Protein AF-A0A4U6UIK8-F1 (afdb_monomer_lite)

Radius of gyration: 22.45 Å; chains: 1; bounding box: 51×46×83 Å

pLDDT: mean 71.52, std 23.84, range [26.7, 98.0]

Secondary structure (DSSP, 8-state):
---------SS-GGGG-SEEEEEPPP-------------------SB----TT-TT--EEEEES-TT--EE-TT-S-TT--EEEEE-SS-----EEE-TT-TT--EEEEEEE-TT--EEE-TT---SEEE-TTEE-TT--EEE-TT-TT--EEE----SS-----SEEE-----TTTGGGTTT-S------------------------S------TTTHHHHTTS--

Sequence (228 aa):
MSHLHSCSGVGSNSRKLLKLRVVGEPKDSDDNIGNSTGGHMHRQPSSFPDLSSWEILKTVILDGCCELEEIGYNTLAPSLESFSFTSNTATKIKSISFRGCVTLKSLLLKGLFDMLEELDMSGTSVKTLDLSEIQALHLRRLPLLGCEKLRAILWPEQKDELIMLEVLRIDHITHALWAREDSKQDATGESTSAESPSAAVHGNSQALTNIDSYRDPRLFRSLCKHRI

Organism: Setaria viridis (NCBI:txid4556)

InterPro domains:
  IPR032675 Leucine-rich repeat domain superfamily [G3DSA:3.80.10.10] (35-224)

Structure (mmCIF, N/CA/C/O backbone):
data_AF-A0A4U6UIK8-F1
#
_entry.id   AF-A0A4U6UIK8-F1
#
loop_
_atom_site.group_PDB
_atom_site.id
_atom_site.type_symbol
_atom_site.label_atom_id
_atom_site.label_alt_id
_atom_site.label_comp_id
_atom_site.label_asym_id
_atom_site.label_entity_id
_atom_site.label_seq_id
_atom_site.pdbx_PDB_ins_code
_atom_site.Cartn_x
_atom_site.Cartn_y
_atom_site.Cartn_z
_atom_site.occupancy
_atom_site.B_iso_or_equiv
_atom_site.auth_seq_id
_atom_site.auth_comp_id
_atom_site.auth_asym_id
_atom_site.auth_atom_id
_atom_site.pdbx_PDB_model_num
ATOM 1 N N . MET A 1 1 ? -12.618 12.495 -20.823 1.00 30.20 1 MET A N 1
ATOM 2 C CA . MET A 1 1 ? -12.678 13.786 -20.098 1.00 30.20 1 MET A CA 1
ATOM 3 C C . MET A 1 1 ? -12.923 13.546 -18.611 1.00 30.20 1 MET A C 1
ATOM 5 O O . MET A 1 1 ? -14.035 13.704 -18.123 1.00 30.20 1 MET A O 1
ATOM 9 N N . SER A 1 2 ? -11.880 13.163 -17.882 1.00 28.56 2 SER A N 1
ATOM 10 C CA . SER A 1 2 ? -11.823 13.305 -16.424 1.00 28.56 2 SER A CA 1
ATOM 11 C C . SER A 1 2 ? -10.657 14.235 -16.137 1.00 28.56 2 SER A C 1
ATOM 13 O O . SER A 1 2 ? -9.513 13.810 -16.014 1.00 28.56 2 SER A O 1
ATOM 15 N N . HIS A 1 3 ? -10.954 15.532 -16.154 1.00 29.23 3 HIS A N 1
ATOM 16 C CA . HIS A 1 3 ? -9.983 16.564 -15.843 1.00 29.23 3 HIS A CA 1
ATOM 17 C C . HIS A 1 3 ? -9.577 16.429 -14.376 1.00 29.23 3 HIS A C 1
ATOM 19 O O . HIS A 1 3 ? -10.414 16.549 -13.481 1.00 29.23 3 HIS A O 1
ATOM 25 N N . LEU A 1 4 ? -8.282 16.229 -14.136 1.00 39.56 4 LEU A N 1
ATOM 26 C CA . LEU A 1 4 ? -7.650 16.494 -12.849 1.00 39.56 4 LEU A CA 1
ATOM 27 C C . LEU A 1 4 ? -7.561 18.013 -12.682 1.00 39.56 4 LEU A C 1
ATOM 29 O O . LEU A 1 4 ? -6.502 18.620 -12.792 1.00 39.56 4 LEU A O 1
ATOM 33 N N . HIS A 1 5 ? -8.718 18.640 -12.472 1.00 33.75 5 HIS A N 1
ATOM 34 C CA . HIS A 1 5 ? -8.739 19.958 -11.871 1.00 33.75 5 HIS A CA 1
ATOM 35 C C . HIS A 1 5 ? -8.405 19.782 -10.396 1.00 33.75 5 HIS A C 1
ATOM 37 O O . HIS A 1 5 ? -9.070 19.039 -9.669 1.00 33.75 5 HIS A O 1
ATOM 43 N N . SER A 1 6 ? -7.349 20.478 -9.988 1.00 36.84 6 SER A N 1
ATOM 44 C CA . SER A 1 6 ? -7.076 20.890 -8.621 1.00 36.84 6 SER A CA 1
ATOM 45 C C . SER A 1 6 ? -8.401 21.094 -7.894 1.00 36.84 6 SER A C 1
ATOM 47 O O . SER A 1 6 ? -9.176 21.992 -8.228 1.00 36.84 6 SER A O 1
ATOM 49 N N . CYS A 1 7 ? -8.694 20.229 -6.925 1.00 36.72 7 CYS A N 1
ATOM 50 C CA . CYS A 1 7 ? -9.888 20.334 -6.096 1.00 36.72 7 CYS A CA 1
ATOM 51 C C . CYS A 1 7 ? -9.710 21.466 -5.070 1.00 36.72 7 CYS A C 1
ATOM 53 O O . CYS A 1 7 ? -9.882 21.268 -3.875 1.00 36.72 7 CYS A O 1
ATOM 55 N N . SER A 1 8 ? -9.393 22.670 -5.543 1.00 36.56 8 SER A N 1
ATOM 56 C CA . SER A 1 8 ? -9.476 23.916 -4.784 1.00 36.56 8 SER A CA 1
ATOM 57 C C . SER A 1 8 ? -10.861 24.515 -5.019 1.00 36.56 8 SER A C 1
ATOM 59 O O . SER A 1 8 ? -11.018 25.584 -5.598 1.00 36.56 8 SER A O 1
ATOM 61 N N . GLY A 1 9 ? -11.888 23.760 -4.635 1.00 30.62 9 GLY A N 1
ATOM 62 C CA . GLY A 1 9 ? -13.280 24.188 -4.666 1.00 30.62 9 GLY A CA 1
ATOM 63 C C . GLY A 1 9 ? -13.777 24.386 -3.245 1.00 30.62 9 GLY A C 1
ATOM 64 O O . GLY A 1 9 ? -14.273 23.444 -2.627 1.00 30.62 9 GLY A O 1
ATOM 65 N N . VAL A 1 10 ? -13.651 25.612 -2.734 1.00 39.97 10 VAL A N 1
ATOM 66 C CA . VAL A 1 10 ? -14.454 26.100 -1.606 1.00 39.97 10 VAL A CA 1
ATOM 67 C C . VAL A 1 10 ? -15.922 25.868 -1.978 1.00 39.97 10 VAL A C 1
ATOM 69 O O . VAL A 1 10 ? -16.457 26.525 -2.863 1.00 39.97 10 VAL A O 1
ATOM 72 N N . GLY A 1 11 ? -16.540 24.864 -1.352 1.00 42.16 11 GLY A N 1
ATOM 73 C CA . GLY A 1 11 ? -17.926 24.463 -1.596 1.00 42.16 11 GLY A CA 1
ATOM 74 C C . GLY A 1 11 ? -18.097 23.427 -2.710 1.00 42.16 11 GLY A C 1
ATOM 75 O O . GLY A 1 11 ? -18.724 23.710 -3.723 1.00 42.16 11 GLY A O 1
ATOM 76 N N . SER A 1 12 ? -17.588 22.205 -2.536 1.00 41.38 12 SER A N 1
ATOM 77 C CA . SER A 1 12 ? -17.881 21.111 -3.468 1.00 41.38 12 SER A CA 1
ATOM 78 C C . SER A 1 12 ? -18.245 19.838 -2.712 1.00 41.38 12 SER A C 1
ATOM 80 O O . SER A 1 12 ? -17.724 19.570 -1.633 1.00 41.38 12 SER A O 1
ATOM 82 N N . ASN A 1 13 ? -19.172 19.055 -3.260 1.00 46.03 13 ASN A N 1
ATOM 83 C CA . ASN A 1 13 ? -19.788 17.856 -2.672 1.00 46.03 13 ASN A CA 1
ATOM 84 C C . ASN A 1 13 ? -18.806 16.691 -2.368 1.00 46.03 13 ASN A C 1
ATOM 86 O O . ASN A 1 13 ? -19.239 15.562 -2.133 1.00 46.03 13 ASN A O 1
ATOM 90 N N . SER A 1 14 ? -17.494 16.946 -2.340 1.00 53.81 14 SER A N 1
ATOM 91 C CA . SER A 1 14 ? -16.425 15.981 -2.064 1.00 53.81 14 SER A CA 1
ATOM 92 C C . SER A 1 14 ? -16.502 15.370 -0.663 1.00 53.81 14 SER A C 1
ATOM 94 O O . SER A 1 14 ? -16.094 14.229 -0.475 1.00 53.81 14 SER A O 1
ATOM 96 N N . ARG A 1 15 ? -17.136 16.052 0.304 1.00 59.31 15 ARG A N 1
ATOM 97 C CA . ARG A 1 15 ? -17.331 15.551 1.682 1.00 59.31 15 ARG A CA 1
ATOM 98 C C . ARG A 1 15 ? -18.306 14.372 1.809 1.00 59.31 15 ARG A C 1
ATOM 100 O O . ARG A 1 15 ? -18.528 13.903 2.918 1.00 59.31 15 ARG A O 1
ATOM 107 N N . LYS A 1 16 ? -18.921 13.911 0.712 1.00 77.12 16 LYS A N 1
ATOM 108 C CA . LYS A 1 16 ? -19.792 12.718 0.682 1.00 77.12 16 LYS A CA 1
ATOM 109 C C . LYS A 1 16 ? -19.206 11.546 -0.118 1.00 77.12 16 LYS A C 1
ATOM 111 O O . LYS A 1 16 ? -19.844 10.498 -0.217 1.00 77.12 16 LYS A O 1
ATOM 116 N N . LEU A 1 17 ? -18.013 11.700 -0.692 1.00 84.31 17 LEU A N 1
ATOM 117 C CA . LEU A 1 17 ? -17.410 10.666 -1.526 1.00 84.31 17 LEU A CA 1
ATOM 118 C C . LEU A 1 17 ? -16.749 9.589 -0.662 1.00 84.31 17 LEU A C 1
ATOM 120 O O . LEU A 1 17 ? -15.729 9.818 -0.028 1.00 84.31 17 LEU A O 1
ATOM 124 N N . LEU A 1 18 ? -17.333 8.391 -0.678 1.00 93.00 18 LEU A N 1
ATOM 125 C CA . LEU A 1 18 ? -16.792 7.206 -0.002 1.00 93.00 18 LEU A CA 1
ATOM 126 C C . LEU A 1 18 ? -15.729 6.485 -0.844 1.00 93.00 18 LEU A C 1
ATOM 128 O O . LEU A 1 18 ? -14.898 5.761 -0.295 1.00 93.00 18 LEU A O 1
ATOM 132 N N . LYS A 1 19 ? -15.757 6.670 -2.170 1.00 95.19 19 LYS A N 1
ATOM 133 C CA . LYS A 1 19 ? -14.883 5.991 -3.129 1.00 95.19 19 LYS A CA 1
ATOM 134 C C . LYS A 1 19 ? -14.432 6.943 -4.234 1.00 95.19 19 LYS A C 1
ATOM 136 O O . LYS A 1 19 ? -15.267 7.558 -4.893 1.00 95.19 19 LYS A O 1
ATOM 141 N N . LEU A 1 20 ? -13.125 6.986 -4.467 1.00 94.00 20 LEU A N 1
ATOM 142 C CA . LEU A 1 20 ? -12.476 7.689 -5.566 1.00 94.00 20 LEU A CA 1
ATOM 143 C C . LEU A 1 20 ? -11.868 6.653 -6.516 1.00 94.00 20 LEU A C 1
ATOM 145 O O . LEU A 1 20 ? -11.152 5.752 -6.081 1.00 94.00 20 LEU A O 1
ATOM 149 N N . ARG A 1 21 ? -12.154 6.774 -7.814 1.00 93.56 21 ARG A N 1
ATOM 150 C CA . ARG A 1 21 ? -11.487 5.999 -8.865 1.00 93.56 21 ARG A CA 1
ATOM 151 C C . ARG A 1 21 ? -10.883 6.962 -9.876 1.00 93.56 21 ARG A C 1
ATOM 153 O O . ARG A 1 21 ? -11.600 7.814 -10.393 1.00 93.56 21 ARG A O 1
ATOM 160 N N . VAL A 1 22 ? -9.599 6.790 -10.159 1.00 91.06 22 VAL A N 1
ATOM 161 C CA . VAL A 1 22 ? -8.858 7.512 -11.194 1.00 91.06 22 VAL A CA 1
ATOM 162 C C . VAL A 1 22 ? -8.375 6.484 -12.208 1.00 91.06 22 VAL A C 1
ATOM 164 O O . VAL A 1 22 ? -7.829 5.451 -11.826 1.00 91.06 22 VAL A O 1
ATOM 167 N N . VAL A 1 23 ? -8.625 6.755 -13.485 1.00 90.19 23 VAL A N 1
ATOM 168 C CA . VAL A 1 23 ? -8.177 5.919 -14.599 1.00 90.19 23 VAL A CA 1
ATOM 169 C C . VAL A 1 23 ? -7.211 6.759 -15.425 1.00 90.19 23 VAL A C 1
ATOM 171 O O . VAL A 1 23 ? -7.585 7.842 -15.874 1.00 90.19 23 VAL A O 1
ATOM 174 N N . GLY A 1 24 ? -5.972 6.301 -15.559 1.00 82.94 24 GLY A N 1
ATOM 175 C CA . GLY A 1 24 ? -4.977 6.897 -16.434 1.00 82.94 24 GLY A CA 1
ATOM 176 C C . GLY A 1 24 ? -5.296 6.600 -17.893 1.00 82.94 24 GLY A C 1
ATOM 177 O O . GLY A 1 24 ? -5.906 5.584 -18.227 1.00 82.94 24 GLY A O 1
ATOM 178 N N . GLU A 1 25 ? -4.916 7.524 -18.766 1.00 74.50 25 GLU A N 1
ATOM 179 C CA . GLU A 1 25 ? -5.135 7.355 -20.196 1.00 74.50 25 GLU A CA 1
ATOM 180 C C . GLU A 1 25 ? -4.100 6.377 -20.775 1.00 74.50 25 GLU A C 1
ATOM 182 O O . GLU A 1 25 ? -2.925 6.430 -20.389 1.00 74.50 25 GLU A O 1
ATOM 187 N N . PRO A 1 26 ? -4.512 5.468 -21.677 1.00 63.62 26 PRO A N 1
ATOM 188 C CA . PRO A 1 26 ? -3.572 4.610 -22.377 1.00 63.62 26 PRO A CA 1
ATOM 189 C C . PRO A 1 26 ? -2.595 5.481 -23.170 1.00 63.62 26 PRO A C 1
ATOM 191 O O . PRO A 1 26 ? -2.990 6.438 -23.832 1.00 63.62 26 PRO A O 1
ATOM 194 N N . LYS A 1 27 ? -1.304 5.153 -23.101 1.00 62.09 27 LYS A N 1
ATOM 195 C CA . LYS A 1 27 ? -0.341 5.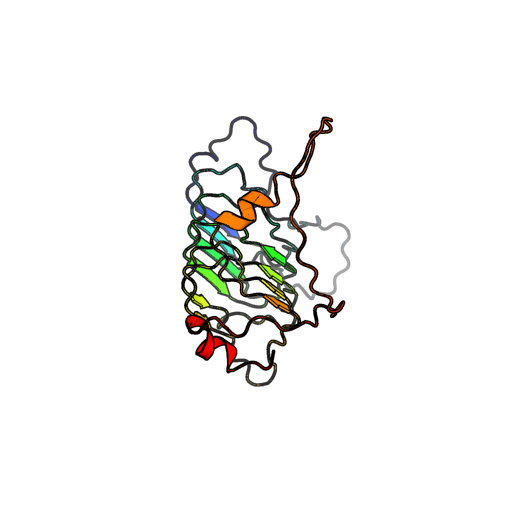696 -24.055 1.00 62.09 27 LYS A CA 1
ATOM 196 C C . LYS A 1 27 ? -0.614 5.014 -25.387 1.00 62.09 27 LYS A C 1
ATOM 198 O O . LYS A 1 27 ? -0.286 3.839 -25.533 1.00 62.09 27 LYS A O 1
ATOM 203 N N . ASP A 1 28 ? -1.236 5.725 -26.319 1.00 54.28 28 ASP A N 1
ATOM 204 C CA . ASP A 1 28 ? -1.325 5.265 -27.700 1.00 54.28 28 ASP A CA 1
ATOM 205 C C . ASP A 1 28 ? 0.104 5.094 -28.227 1.00 54.28 28 ASP A C 1
ATOM 207 O O . ASP A 1 28 ? 0.882 6.046 -28.322 1.00 54.28 28 ASP A O 1
ATOM 211 N N . SER A 1 29 ? 0.485 3.848 -28.489 1.00 52.66 29 SER A N 1
ATOM 212 C CA . SER A 1 29 ? 1.731 3.506 -29.157 1.00 52.66 29 SER A CA 1
ATOM 213 C C . SER A 1 29 ? 1.581 3.798 -30.649 1.00 52.66 29 SER A C 1
ATOM 215 O O . SER A 1 29 ? 1.376 2.876 -31.434 1.00 52.66 29 SER A O 1
ATOM 217 N N . ASP A 1 30 ? 1.657 5.069 -31.037 1.00 46.00 30 ASP A N 1
ATOM 218 C CA . ASP A 1 30 ? 1.895 5.446 -32.431 1.00 46.00 30 ASP A CA 1
ATOM 219 C C . ASP A 1 30 ? 3.398 5.662 -32.636 1.00 46.00 30 ASP A C 1
ATOM 221 O O . ASP A 1 30 ? 3.916 6.779 -32.655 1.00 46.00 30 ASP A O 1
ATOM 225 N N . ASP A 1 31 ? 4.108 4.550 -32.829 1.00 51.09 31 ASP A N 1
ATOM 226 C CA . ASP A 1 31 ? 5.333 4.559 -33.621 1.00 51.09 31 ASP A CA 1
ATOM 227 C C . ASP A 1 31 ? 4.927 4.746 -35.088 1.00 51.09 31 ASP A C 1
ATOM 229 O O . ASP A 1 31 ? 4.818 3.787 -35.854 1.00 51.09 31 ASP A O 1
ATOM 233 N N . ASN A 1 32 ? 4.670 5.988 -35.503 1.00 43.62 32 ASN A N 1
ATOM 234 C CA . ASN A 1 32 ? 4.624 6.303 -36.923 1.00 43.62 32 ASN A CA 1
ATOM 235 C C . ASN A 1 32 ? 5.315 7.633 -37.222 1.00 43.62 32 ASN A C 1
ATOM 237 O O . ASN A 1 32 ? 4.926 8.711 -36.779 1.00 43.62 32 ASN A O 1
ATOM 241 N N . ILE A 1 33 ? 6.388 7.513 -37.998 1.00 56.12 33 ILE A N 1
ATOM 242 C CA . ILE A 1 33 ? 7.174 8.596 -38.579 1.00 56.12 33 ILE A CA 1
ATOM 243 C C . ILE A 1 33 ? 6.231 9.525 -39.352 1.00 56.12 33 ILE A C 1
ATOM 245 O O . ILE A 1 33 ? 5.677 9.149 -40.382 1.00 56.12 33 ILE A O 1
ATOM 249 N N . GLY A 1 34 ? 6.066 10.757 -38.873 1.00 42.28 34 GLY A N 1
ATOM 250 C CA . GLY A 1 34 ? 5.210 11.736 -39.532 1.00 42.28 34 GLY A CA 1
ATOM 251 C C . GLY A 1 34 ? 5.324 13.114 -38.902 1.00 42.28 34 GLY A C 1
ATOM 252 O O . GLY A 1 34 ? 4.672 13.422 -37.916 1.00 42.28 34 GLY A O 1
ATOM 253 N N . ASN A 1 35 ? 6.172 13.945 -39.495 1.00 49.50 35 ASN A N 1
ATOM 254 C CA . ASN A 1 35 ? 6.331 15.365 -39.212 1.00 49.50 35 ASN A CA 1
ATOM 255 C C . ASN A 1 35 ? 4.962 16.071 -39.066 1.00 49.50 35 ASN A C 1
ATOM 257 O O . ASN A 1 35 ? 4.241 16.208 -40.053 1.00 49.50 35 ASN A O 1
ATOM 261 N N . SER A 1 36 ? 4.591 16.520 -37.863 1.00 38.47 36 SER A N 1
ATOM 262 C CA . SER A 1 36 ? 3.491 17.473 -37.663 1.00 38.47 36 SER A CA 1
ATOM 263 C C . SER A 1 36 ? 3.638 18.231 -36.345 1.00 38.47 36 SER A C 1
ATOM 265 O O . SER A 1 36 ? 3.553 17.698 -35.243 1.00 38.47 36 SER A O 1
ATOM 267 N N . THR A 1 37 ? 3.883 19.522 -36.511 1.00 49.78 37 THR A N 1
ATOM 268 C CA . THR A 1 37 ? 3.823 20.601 -35.533 1.00 49.78 37 THR A CA 1
ATOM 269 C C . THR A 1 37 ? 2.436 20.675 -34.885 1.00 49.78 37 THR A C 1
ATOM 271 O O . THR A 1 37 ? 1.440 20.832 -35.582 1.00 49.78 37 THR A O 1
ATOM 274 N N . GLY A 1 38 ? 2.387 20.662 -33.549 1.00 48.34 38 GLY A N 1
ATOM 275 C CA . GLY A 1 38 ? 1.210 21.071 -32.773 1.00 48.34 38 GLY A CA 1
ATOM 276 C C . GLY A 1 38 ? 0.306 19.932 -32.299 1.00 48.34 38 GLY A C 1
ATOM 277 O O . GLY A 1 38 ? -0.800 19.768 -32.796 1.00 48.34 38 GLY A O 1
ATOM 278 N N . GLY A 1 39 ? 0.743 19.196 -31.276 1.00 34.88 39 GLY A N 1
ATOM 279 C CA . GLY A 1 39 ? -0.095 18.264 -30.521 1.00 34.88 39 GLY A CA 1
ATOM 280 C C . GLY A 1 39 ? -0.080 18.642 -29.046 1.00 34.88 39 GLY A C 1
ATOM 281 O O . GLY A 1 39 ? 0.969 18.645 -28.410 1.00 34.88 39 GLY A O 1
ATOM 282 N N . HIS A 1 40 ? -1.238 19.030 -28.529 1.00 42.16 40 HIS A N 1
ATOM 283 C CA . HIS A 1 40 ? -1.499 19.406 -27.146 1.00 42.16 40 HIS A CA 1
ATOM 284 C C . HIS A 1 40 ? -0.874 18.394 -26.169 1.00 42.16 40 HIS A C 1
ATOM 286 O O . HIS A 1 40 ? -1.333 17.259 -26.073 1.00 42.16 40 HIS A O 1
ATOM 292 N N . MET A 1 41 ? 0.172 18.805 -25.443 1.00 43.59 41 MET A N 1
ATOM 293 C CA . MET A 1 41 ? 0.780 18.029 -24.361 1.00 43.59 41 MET A CA 1
ATOM 294 C C . MET A 1 41 ? -0.284 17.792 -23.284 1.00 43.59 41 MET A C 1
ATOM 296 O O . MET A 1 41 ? -0.457 18.610 -22.380 1.00 43.59 41 MET A O 1
ATOM 300 N N . HIS A 1 42 ? -1.026 16.688 -23.382 1.00 46.25 42 HIS A N 1
ATOM 301 C CA . HIS A 1 42 ? -1.856 16.184 -22.294 1.00 46.25 42 HIS A CA 1
ATOM 302 C C . HIS A 1 42 ? -0.907 15.642 -21.218 1.00 46.25 42 HIS A C 1
ATOM 304 O O . HIS A 1 42 ? -0.646 14.449 -21.095 1.00 46.25 42 HIS A O 1
ATOM 310 N N . ARG A 1 43 ? -0.299 16.572 -20.477 1.00 47.75 43 ARG A N 1
ATOM 311 C CA . ARG A 1 43 ? 0.570 16.293 -19.340 1.00 47.75 43 ARG A CA 1
ATOM 312 C C . ARG A 1 43 ? -0.321 15.741 -18.234 1.00 47.75 43 ARG A C 1
ATOM 314 O O . ARG A 1 43 ? -0.978 16.504 -17.528 1.00 47.75 43 ARG A O 1
ATOM 321 N N . GLN A 1 44 ? -0.392 14.416 -18.136 1.00 52.59 44 GLN A N 1
ATOM 322 C CA . GLN A 1 44 ? -0.978 13.750 -16.978 1.00 52.59 44 GLN A CA 1
ATOM 323 C C . GLN A 1 44 ? -0.293 14.303 -15.719 1.00 52.59 44 GLN A C 1
ATOM 325 O O . GLN A 1 44 ? 0.919 14.551 -15.745 1.00 52.59 44 GLN A O 1
ATOM 330 N N . PRO A 1 45 ? -1.040 14.582 -14.642 1.00 56.72 45 PRO A N 1
ATOM 331 C CA . PRO A 1 45 ? -0.435 15.138 -13.447 1.00 56.72 45 PRO A CA 1
ATOM 332 C C . PRO A 1 45 ? 0.523 14.112 -12.850 1.00 56.72 45 PRO A C 1
ATOM 334 O O . PRO A 1 45 ? 0.150 12.978 -12.559 1.00 56.72 45 PRO A O 1
ATOM 337 N N . SER A 1 46 ? 1.766 14.542 -12.661 1.00 67.38 46 SER A N 1
ATOM 338 C CA . SER A 1 46 ? 2.819 13.753 -12.024 1.00 67.38 46 SER A CA 1
ATOM 339 C C . SER A 1 46 ? 2.636 13.642 -10.505 1.00 67.38 46 SER A C 1
ATOM 341 O O . SER A 1 46 ? 3.323 12.857 -9.858 1.00 67.38 46 SER A O 1
ATOM 343 N N . SER A 1 47 ? 1.704 14.414 -9.931 1.00 74.75 47 SER A N 1
ATOM 344 C CA . SER A 1 47 ? 1.434 14.494 -8.495 1.00 74.75 47 SER A CA 1
ATOM 345 C C . SER A 1 47 ? 0.055 13.944 -8.131 1.00 74.75 47 SER A C 1
ATOM 347 O O . SER A 1 47 ? -0.951 14.304 -8.753 1.00 74.75 47 SER A O 1
ATOM 349 N N . PHE A 1 48 ? 0.001 13.141 -7.070 1.00 85.12 48 PHE A N 1
ATOM 350 C CA . PHE A 1 48 ? -1.244 12.658 -6.482 1.00 85.12 48 PHE A CA 1
ATOM 351 C C . PHE A 1 48 ? -2.046 13.824 -5.865 1.00 85.12 48 PHE A C 1
ATOM 353 O O . PHE A 1 48 ? -1.439 14.712 -5.261 1.00 85.12 48 PHE A O 1
ATOM 360 N N . PRO A 1 49 ? -3.386 13.872 -6.005 1.00 86.25 49 PRO A N 1
ATOM 361 C CA . PRO A 1 49 ? -4.193 14.903 -5.355 1.00 86.25 49 PRO A CA 1
ATOM 362 C C . PRO A 1 49 ? -4.135 14.782 -3.827 1.00 86.25 49 PRO A C 1
ATOM 364 O O . PRO A 1 49 ? -4.127 13.681 -3.291 1.00 86.25 49 PRO A O 1
ATOM 367 N N . ASP A 1 50 ? -4.179 15.911 -3.121 1.00 89.56 50 ASP A N 1
ATOM 368 C CA . ASP A 1 50 ? -4.307 15.908 -1.663 1.00 89.56 50 ASP A CA 1
ATOM 369 C C . ASP A 1 50 ? -5.743 15.539 -1.238 1.00 89.56 50 ASP A C 1
ATOM 371 O O . ASP A 1 50 ? -6.714 16.249 -1.527 1.00 89.56 50 ASP A O 1
ATOM 375 N N . LEU A 1 51 ? -5.870 14.401 -0.559 1.00 90.75 51 LEU A N 1
ATOM 376 C CA . LEU A 1 51 ? -7.105 13.833 -0.022 1.00 90.75 51 LEU A CA 1
ATOM 377 C C . LEU A 1 51 ? -7.168 13.916 1.513 1.00 90.75 51 LEU A C 1
ATOM 379 O O . LEU A 1 51 ? -8.097 13.366 2.106 1.00 90.75 51 LEU A O 1
ATOM 383 N N . SER A 1 52 ? -6.232 14.610 2.169 1.00 90.00 52 SER A N 1
ATOM 384 C CA . SER A 1 52 ? -6.162 14.743 3.637 1.00 90.00 52 SER A CA 1
ATOM 385 C C . SER A 1 52 ? -7.456 15.265 4.269 1.00 90.00 52 SER A C 1
ATOM 387 O O . SER A 1 52 ? -7.861 14.832 5.347 1.00 90.00 52 SER A O 1
ATOM 389 N N . SER A 1 53 ? -8.153 16.156 3.561 1.00 89.44 53 SER A N 1
ATOM 390 C CA . SER A 1 53 ? -9.421 16.763 3.987 1.00 89.44 53 SER A CA 1
ATOM 391 C C . SER A 1 53 ? -10.661 15.894 3.727 1.00 89.44 53 SER A C 1
ATOM 393 O O . SER A 1 53 ? -11.784 16.290 4.055 1.00 89.44 53 SER A O 1
ATOM 395 N N . TRP A 1 54 ? -10.500 14.710 3.130 1.00 90.81 54 TRP A N 1
ATOM 396 C CA . TRP A 1 54 ? -11.608 13.830 2.763 1.00 90.81 54 TRP A CA 1
ATOM 397 C C . TRP A 1 54 ? -11.927 12.868 3.910 1.00 90.81 54 TRP A C 1
ATOM 399 O O . TRP A 1 54 ? -11.693 11.666 3.831 1.00 90.81 54 TRP A O 1
ATOM 409 N N . GLU A 1 55 ? -12.500 13.403 4.988 1.00 88.94 55 GLU A N 1
ATOM 410 C CA . G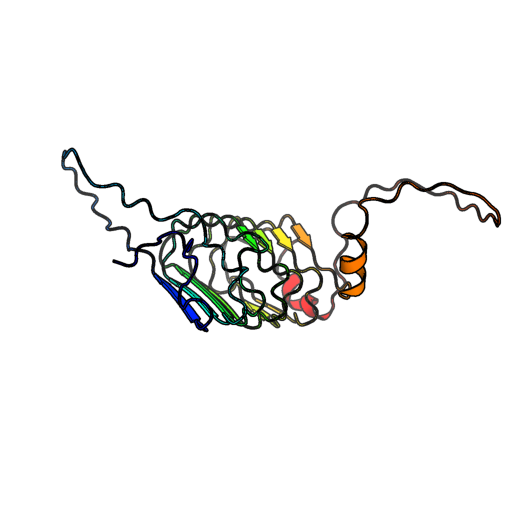LU A 1 55 ? -12.709 12.702 6.267 1.00 88.94 55 GLU A CA 1
ATOM 411 C C . GLU A 1 55 ? -13.505 11.395 6.180 1.00 88.94 55 GLU A C 1
ATOM 413 O O . GLU A 1 55 ? -13.375 10.542 7.054 1.00 88.94 55 GLU A O 1
ATOM 418 N N . ILE A 1 56 ? -14.311 11.199 5.135 1.00 92.38 56 ILE A N 1
ATOM 419 C CA . ILE A 1 56 ? -15.123 9.989 4.966 1.00 92.38 56 ILE A CA 1
ATOM 420 C C . ILE A 1 56 ? -14.688 9.100 3.795 1.00 92.38 56 ILE A C 1
ATOM 422 O O . ILE A 1 56 ? -15.345 8.092 3.537 1.00 92.38 56 ILE A O 1
ATOM 426 N N . LEU A 1 57 ? -13.643 9.466 3.049 1.00 94.31 57 LEU A N 1
ATOM 427 C CA . LEU A 1 57 ? -13.204 8.688 1.893 1.00 94.31 57 LEU A CA 1
ATOM 428 C C . LEU A 1 57 ? -12.545 7.384 2.350 1.00 94.31 57 LEU A C 1
ATOM 430 O O . LEU A 1 57 ? -11.483 7.385 2.960 1.00 94.31 57 LEU A O 1
ATOM 434 N N . LYS A 1 58 ? -13.156 6.255 1.987 1.00 96.38 58 LYS A N 1
ATOM 435 C CA . LYS A 1 58 ? -12.726 4.921 2.429 1.00 96.38 58 LYS A CA 1
ATOM 436 C C . LYS A 1 58 ? -11.967 4.139 1.375 1.00 96.38 58 LYS A C 1
ATOM 438 O O . LYS A 1 58 ? -11.291 3.170 1.711 1.00 96.38 58 LYS A O 1
ATOM 443 N N . THR A 1 59 ? -12.130 4.478 0.101 1.00 97.06 59 THR A N 1
ATOM 444 C CA . THR A 1 59 ? -11.576 3.680 -0.994 1.00 97.06 59 THR A CA 1
ATOM 445 C C . THR A 1 59 ? -10.960 4.557 -2.068 1.00 97.06 59 THR A C 1
ATOM 447 O O . THR A 1 59 ? -11.633 5.435 -2.606 1.00 97.06 59 THR A O 1
ATOM 450 N N . VAL A 1 60 ? -9.715 4.258 -2.433 1.00 96.88 60 VAL A N 1
ATOM 451 C CA . VAL A 1 60 ? -9.017 4.857 -3.576 1.00 96.88 60 VAL A CA 1
ATOM 452 C C . VAL A 1 60 ? -8.619 3.754 -4.555 1.00 96.88 60 VAL A C 1
ATOM 454 O O . VAL A 1 60 ? -8.061 2.729 -4.165 1.00 96.88 60 VAL A O 1
ATOM 457 N N . ILE A 1 61 ? -8.934 3.956 -5.832 1.00 96.62 61 ILE A N 1
ATOM 458 C CA . ILE A 1 61 ? -8.583 3.052 -6.930 1.00 96.62 61 ILE A CA 1
ATOM 459 C C . ILE A 1 61 ? -7.852 3.849 -8.002 1.00 96.62 61 ILE A C 1
ATOM 461 O O . ILE A 1 61 ? -8.435 4.768 -8.576 1.00 96.62 61 ILE A O 1
ATOM 465 N N . LEU A 1 62 ? -6.609 3.475 -8.282 1.00 95.25 62 LEU A N 1
ATOM 466 C CA . LEU A 1 62 ? -5.789 4.008 -9.362 1.00 95.25 62 LEU A CA 1
ATOM 467 C C . LEU A 1 62 ? -5.592 2.919 -10.411 1.00 95.25 62 LEU A C 1
ATOM 469 O O . LEU A 1 62 ? -5.102 1.836 -10.101 1.00 95.25 62 LEU A O 1
ATOM 473 N N . ASP A 1 63 ? -5.991 3.198 -11.641 1.00 93.00 63 ASP A N 1
ATOM 474 C CA . ASP A 1 63 ? -5.988 2.228 -12.732 1.00 93.00 63 ASP A CA 1
ATOM 475 C C . ASP A 1 63 ? -5.244 2.832 -13.922 1.00 93.00 63 ASP A C 1
ATOM 477 O O . ASP A 1 63 ? -5.721 3.791 -14.512 1.00 93.00 63 ASP A O 1
ATOM 481 N N . GLY A 1 64 ? -4.040 2.357 -14.234 1.00 89.62 64 GLY A N 1
ATOM 482 C CA . GLY A 1 64 ? -3.237 2.878 -15.346 1.00 89.62 64 GLY A CA 1
ATOM 483 C C . GLY A 1 64 ? -2.603 4.256 -15.106 1.00 89.62 64 GLY A C 1
ATOM 484 O O . GLY A 1 64 ? -2.174 4.903 -16.058 1.00 89.62 64 GLY A O 1
ATOM 485 N N . CYS A 1 65 ? -2.508 4.728 -13.856 1.00 91.19 65 CYS A N 1
ATOM 486 C CA . CYS A 1 65 ? -1.875 6.009 -13.496 1.00 91.19 65 CYS A CA 1
ATOM 487 C C . CYS A 1 65 ? -0.331 5.976 -13.612 1.00 91.19 65 CYS A C 1
ATOM 489 O O . CYS A 1 65 ? 0.379 6.235 -12.644 1.00 91.19 65 CYS A O 1
ATOM 491 N N . CYS A 1 66 ? 0.203 5.637 -14.787 1.00 89.38 66 CYS A N 1
ATOM 492 C CA . CYS A 1 66 ? 1.628 5.362 -15.003 1.00 89.38 66 CYS A CA 1
ATOM 493 C C . CYS A 1 66 ? 2.558 6.577 -14.837 1.00 89.38 66 CYS A C 1
ATOM 495 O O . CYS A 1 66 ? 3.741 6.395 -14.561 1.00 89.38 66 CYS A O 1
ATOM 497 N N . GLU A 1 67 ? 2.041 7.800 -14.969 1.00 90.62 67 GLU A N 1
ATOM 498 C CA . GLU A 1 67 ? 2.816 9.045 -14.846 1.00 90.62 67 GLU A CA 1
ATOM 499 C C . GLU A 1 67 ? 2.949 9.552 -13.405 1.00 90.62 67 GLU A C 1
ATOM 501 O O . GLU A 1 67 ? 3.666 10.520 -13.164 1.00 90.62 67 GLU A O 1
ATOM 506 N N . LEU A 1 68 ? 2.266 8.918 -12.450 1.00 91.94 68 LEU A N 1
ATOM 507 C CA . LEU A 1 68 ? 2.323 9.315 -11.052 1.00 91.94 68 LEU A CA 1
ATOM 508 C C . LEU A 1 68 ? 3.711 9.025 -10.471 1.00 91.94 68 LEU A C 1
ATOM 510 O O . LEU A 1 68 ? 4.168 7.888 -10.547 1.00 91.94 68 LEU A O 1
ATOM 514 N N . GLU A 1 69 ? 4.360 10.027 -9.877 1.00 93.38 69 GLU A N 1
ATOM 515 C CA . GLU A 1 69 ? 5.731 9.902 -9.356 1.00 93.38 69 GLU A CA 1
ATOM 516 C C . GLU A 1 69 ? 5.774 9.667 -7.842 1.00 93.38 69 GLU A C 1
ATOM 518 O O . GLU A 1 69 ? 6.640 8.941 -7.351 1.00 93.38 69 GLU A O 1
ATOM 523 N N . GLU A 1 70 ? 4.817 10.228 -7.099 1.00 93.94 70 GLU A N 1
ATOM 524 C CA . GLU A 1 70 ? 4.794 10.146 -5.639 1.00 93.94 70 GLU A CA 1
ATOM 525 C C . GLU A 1 70 ? 3.369 10.138 -5.068 1.00 93.94 70 GLU A C 1
ATOM 527 O O . GLU A 1 70 ? 2.490 10.879 -5.520 1.00 93.94 70 GLU A O 1
ATOM 532 N N . ILE A 1 71 ? 3.168 9.331 -4.021 1.00 94.94 71 ILE A N 1
ATOM 533 C CA . ILE A 1 71 ? 2.070 9.468 -3.058 1.00 94.94 71 ILE A CA 1
ATOM 534 C C . ILE A 1 71 ? 2.707 9.750 -1.698 1.00 94.94 71 ILE A C 1
ATOM 536 O O . ILE A 1 71 ? 3.186 8.838 -1.020 1.00 94.94 71 ILE A O 1
ATOM 540 N N . GLY A 1 72 ? 2.752 11.030 -1.333 1.00 89.69 72 GLY A N 1
ATOM 541 C CA . GLY A 1 72 ? 3.434 11.497 -0.131 1.00 89.69 72 GLY A CA 1
ATOM 542 C C . GLY A 1 72 ? 2.679 11.160 1.154 1.00 89.69 72 GLY A C 1
ATOM 543 O O . GLY A 1 72 ? 1.468 10.909 1.152 1.00 89.69 72 GLY A O 1
ATOM 544 N N . TYR A 1 73 ? 3.392 11.220 2.278 1.00 83.62 73 TYR A N 1
ATOM 545 C CA . TYR A 1 73 ? 2.771 11.133 3.598 1.00 83.62 73 TYR A CA 1
ATOM 546 C C . TYR A 1 73 ? 1.752 12.276 3.778 1.00 83.62 73 TYR A C 1
ATOM 548 O O . TYR A 1 73 ? 1.915 13.358 3.217 1.00 83.62 73 TYR A O 1
ATOM 556 N N . ASN A 1 74 ? 0.675 12.034 4.527 1.00 83.81 74 ASN A N 1
ATOM 557 C CA . ASN A 1 74 ? -0.432 12.979 4.751 1.00 83.81 74 ASN A CA 1
ATOM 558 C C . ASN A 1 74 ? -1.239 13.401 3.509 1.00 83.81 74 ASN A C 1
ATOM 560 O O . ASN A 1 74 ? -2.114 14.241 3.649 1.00 83.81 74 ASN A O 1
ATOM 564 N N . THR A 1 75 ? -1.014 12.827 2.322 1.00 89.56 75 THR A N 1
ATOM 565 C CA . THR A 1 75 ? -1.843 13.127 1.132 1.00 89.56 75 THR A CA 1
ATOM 566 C C . THR A 1 75 ? -3.101 12.262 1.041 1.00 89.56 75 THR A C 1
ATOM 568 O O . THR A 1 75 ? -3.994 12.537 0.245 1.00 89.56 75 THR A O 1
ATOM 571 N N . LEU A 1 76 ? -3.194 11.200 1.844 1.00 92.88 76 LEU A N 1
ATOM 572 C CA . LEU A 1 76 ? -4.314 10.263 1.849 1.00 92.88 76 LEU A CA 1
ATOM 573 C C . LEU A 1 76 ? -5.341 10.613 2.930 1.00 92.88 76 LEU A C 1
ATOM 575 O O . LEU A 1 76 ? -5.025 11.204 3.959 1.00 92.88 76 LEU A O 1
ATOM 579 N N . ALA A 1 77 ? -6.586 10.198 2.701 1.00 92.38 77 ALA A N 1
ATOM 580 C CA . ALA A 1 77 ? -7.667 10.387 3.658 1.00 92.38 77 ALA A CA 1
ATOM 581 C C . ALA A 1 77 ? -7.420 9.589 4.958 1.00 92.38 77 ALA A C 1
ATOM 583 O O . ALA A 1 77 ? -7.117 8.395 4.890 1.00 92.38 77 ALA A O 1
ATOM 584 N N . PRO A 1 78 ? -7.638 10.174 6.151 1.00 90.69 78 PRO A N 1
ATOM 585 C CA . PRO A 1 78 ? -7.425 9.474 7.426 1.00 90.69 78 PRO A CA 1
ATOM 586 C C . PRO A 1 78 ? -8.384 8.284 7.641 1.00 90.69 78 PRO A C 1
ATOM 588 O O . PRO A 1 78 ? -8.093 7.359 8.406 1.00 90.69 78 PRO A O 1
ATOM 591 N N . SER A 1 79 ? -9.528 8.277 6.952 1.00 93.69 79 SER A N 1
ATOM 592 C CA . SER A 1 79 ? -10.519 7.193 6.976 1.00 93.69 79 SER A CA 1
ATOM 593 C C . SER A 1 79 ? -10.333 6.138 5.879 1.00 93.69 79 SER A C 1
ATOM 595 O O . SER A 1 79 ? -11.202 5.277 5.718 1.00 93.69 79 SER A O 1
ATOM 597 N N . LEU A 1 80 ? -9.220 6.179 5.137 1.00 96.69 80 LEU A N 1
ATOM 598 C CA . LEU A 1 80 ? -8.938 5.254 4.044 1.00 96.69 80 LEU A CA 1
ATOM 599 C C . LEU A 1 80 ? -8.851 3.801 4.537 1.00 96.69 80 LEU A C 1
ATOM 601 O O . LEU A 1 80 ? -7.912 3.408 5.221 1.00 96.69 80 LEU A O 1
ATOM 605 N N . GLU A 1 81 ? -9.800 2.965 4.114 1.00 97.56 81 GLU A N 1
ATOM 606 C CA . GLU A 1 81 ? -9.856 1.543 4.471 1.00 97.56 81 GLU A CA 1
ATOM 607 C C . GLU A 1 81 ? -9.262 0.629 3.387 1.00 97.56 81 GLU A C 1
ATOM 609 O O . GLU A 1 81 ? -8.786 -0.473 3.689 1.00 97.56 81 GLU A O 1
ATOM 614 N N . SER A 1 82 ? -9.294 1.072 2.125 1.00 97.88 82 SER A N 1
ATOM 615 C CA . SER A 1 82 ? -8.860 0.301 0.961 1.00 97.88 82 SER A CA 1
ATOM 616 C C . SER A 1 82 ? -8.153 1.171 -0.075 1.00 97.88 82 SER A C 1
ATOM 618 O O . SER A 1 82 ? -8.661 2.218 -0.478 1.00 97.88 82 SER A O 1
ATOM 620 N N . PHE A 1 83 ? -7.006 0.695 -0.549 1.00 98.00 83 PHE A N 1
ATOM 621 C CA . PHE A 1 83 ? -6.267 1.302 -1.647 1.00 98.00 83 PHE A CA 1
ATOM 622 C C . PHE A 1 83 ? -5.946 0.250 -2.707 1.00 98.00 83 PHE A C 1
ATOM 624 O O . PHE A 1 83 ? -5.570 -0.879 -2.383 1.00 98.00 83 PHE A O 1
ATOM 63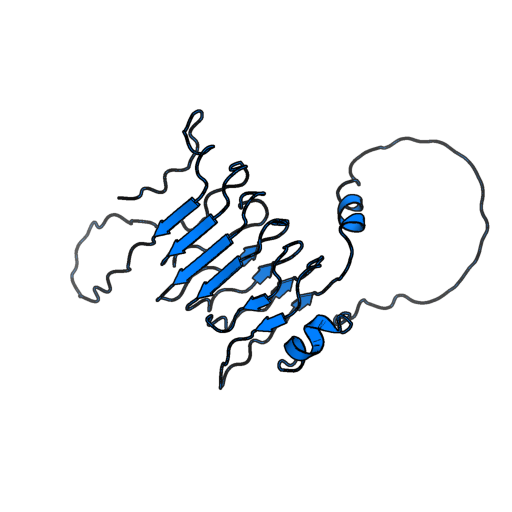1 N N . SER A 1 84 ? -6.077 0.622 -3.977 1.00 97.62 84 SER A N 1
ATOM 632 C CA . SER A 1 84 ? -5.618 -0.202 -5.092 1.00 97.62 84 SER A CA 1
ATOM 633 C C . SER A 1 84 ? -4.902 0.639 -6.133 1.00 97.62 84 SER A C 1
ATOM 635 O O . SER A 1 84 ? -5.369 1.727 -6.469 1.00 97.62 84 SER A O 1
ATOM 637 N N . PHE A 1 85 ? -3.791 0.118 -6.644 1.00 96.75 85 PHE A N 1
ATOM 638 C CA . PHE A 1 85 ? -3.072 0.688 -7.771 1.00 96.75 85 PHE A CA 1
ATOM 639 C C . PHE A 1 85 ? -2.670 -0.431 -8.728 1.00 96.75 85 PHE A C 1
ATOM 641 O O . PHE A 1 85 ? -1.820 -1.268 -8.416 1.00 96.75 85 PHE A O 1
ATOM 648 N N . THR A 1 86 ? -3.328 -0.454 -9.884 1.00 95.25 86 THR A N 1
ATOM 649 C CA . THR A 1 86 ? -3.075 -1.408 -10.958 1.00 95.25 86 THR A CA 1
ATOM 650 C C . THR A 1 86 ? -2.500 -0.706 -12.179 1.00 95.25 86 THR A C 1
ATOM 652 O O . THR A 1 86 ? -2.989 0.348 -12.579 1.00 95.25 86 THR A O 1
ATOM 655 N N . SER A 1 87 ? -1.477 -1.293 -12.794 1.00 90.75 87 SER A N 1
ATOM 656 C CA . SER A 1 87 ? -0.919 -0.816 -14.061 1.00 90.75 87 SER A CA 1
ATOM 657 C C . SER A 1 87 ? -0.534 -1.989 -14.956 1.00 90.75 87 SER A C 1
ATOM 659 O O . SER A 1 87 ? 0.053 -2.965 -14.496 1.00 90.75 87 SER A O 1
ATOM 661 N N . ASN A 1 88 ? -0.852 -1.896 -16.245 1.00 88.31 88 ASN A N 1
ATOM 662 C CA . ASN A 1 88 ? -0.403 -2.838 -17.276 1.00 88.31 88 ASN A CA 1
ATOM 663 C C . ASN A 1 88 ? 0.890 -2.379 -17.978 1.00 88.31 88 ASN A C 1
ATOM 665 O O . ASN A 1 88 ? 1.466 -3.143 -18.746 1.00 88.31 88 ASN A O 1
ATOM 669 N N . THR A 1 89 ? 1.348 -1.155 -17.712 1.00 90.50 89 THR A N 1
ATOM 670 C CA . THR A 1 89 ? 2.601 -0.587 -18.224 1.00 90.50 89 THR A CA 1
ATOM 671 C C . THR A 1 89 ? 3.528 -0.190 -17.078 1.00 90.50 89 THR A C 1
ATOM 673 O O . THR A 1 89 ? 3.094 -0.082 -15.927 1.00 90.50 89 THR A O 1
ATOM 676 N N . ALA A 1 90 ? 4.797 0.084 -17.394 1.00 91.38 90 ALA A N 1
ATOM 677 C CA . ALA A 1 90 ? 5.758 0.625 -16.435 1.00 91.38 90 ALA A CA 1
ATOM 678 C C . ALA A 1 90 ? 5.242 1.927 -15.799 1.00 91.38 90 ALA A C 1
ATOM 680 O O . ALA A 1 90 ? 4.775 2.832 -16.498 1.00 91.38 90 ALA A O 1
ATOM 681 N N . THR A 1 91 ? 5.313 1.999 -14.472 1.00 92.00 91 THR A N 1
ATOM 682 C CA . THR A 1 91 ? 4.938 3.176 -13.678 1.00 92.00 91 THR A CA 1
ATOM 683 C C . THR A 1 91 ? 6.170 4.020 -13.338 1.00 92.00 91 THR A C 1
ATOM 685 O O . THR A 1 91 ? 7.277 3.499 -13.197 1.00 92.00 91 THR A O 1
ATOM 688 N N . LYS A 1 92 ? 5.984 5.337 -13.197 1.00 94.31 92 LYS A N 1
ATOM 689 C CA . LYS A 1 92 ? 7.023 6.286 -12.757 1.00 94.31 92 LYS A CA 1
ATOM 690 C C . LYS A 1 92 ? 7.057 6.496 -11.242 1.00 94.31 92 LYS A C 1
ATOM 692 O O . LYS A 1 92 ? 7.846 7.311 -10.766 1.00 94.31 92 LYS A O 1
ATOM 697 N N . ILE A 1 93 ? 6.212 5.787 -10.497 1.00 95.06 93 ILE A N 1
ATOM 698 C CA . ILE A 1 93 ? 6.062 5.964 -9.056 1.00 95.06 93 ILE A CA 1
ATOM 699 C C . ILE A 1 93 ? 7.347 5.536 -8.353 1.00 95.06 93 ILE A C 1
ATOM 701 O O . ILE A 1 93 ? 7.817 4.417 -8.538 1.00 95.06 93 ILE A O 1
ATOM 705 N N . LYS A 1 94 ? 7.913 6.438 -7.553 1.00 95.75 94 LYS A N 1
ATOM 706 C CA . LYS A 1 94 ? 9.145 6.208 -6.789 1.00 95.75 94 LYS A CA 1
ATOM 707 C C . LYS A 1 94 ? 8.883 5.958 -5.318 1.00 95.75 94 LYS A C 1
ATOM 709 O O . LYS A 1 94 ? 9.614 5.202 -4.686 1.00 95.75 94 LYS A O 1
ATOM 714 N N . SER A 1 95 ? 7.852 6.594 -4.770 1.00 95.94 95 SER A N 1
ATOM 715 C CA . SER A 1 95 ? 7.516 6.488 -3.355 1.00 95.94 95 SER A CA 1
ATOM 716 C C . SER A 1 95 ? 6.010 6.469 -3.142 1.00 95.94 95 SER A C 1
ATOM 718 O O . SER A 1 95 ? 5.269 7.256 -3.740 1.00 95.94 95 SER A O 1
ATOM 720 N N . ILE A 1 96 ? 5.570 5.561 -2.274 1.00 96.81 96 ILE A N 1
ATOM 721 C CA . ILE A 1 96 ? 4.201 5.501 -1.771 1.00 96.81 96 ILE A CA 1
ATOM 722 C C . ILE A 1 96 ? 4.265 5.427 -0.248 1.00 96.81 96 ILE A C 1
ATOM 724 O O . ILE A 1 96 ? 4.833 4.485 0.307 1.00 96.81 96 ILE A O 1
ATOM 728 N N . SER A 1 97 ? 3.639 6.386 0.431 1.00 96.25 97 SER A N 1
ATOM 729 C CA . SER A 1 97 ? 3.523 6.385 1.887 1.00 96.25 97 SER A CA 1
ATOM 730 C C . SER A 1 97 ? 2.070 6.265 2.336 1.00 96.25 97 SER A C 1
ATOM 732 O O . SER A 1 97 ? 1.238 7.132 2.077 1.00 96.25 97 SER A O 1
ATOM 734 N N . PHE A 1 98 ? 1.784 5.197 3.079 1.00 96.56 98 PHE A N 1
ATOM 735 C CA . PHE A 1 98 ? 0.540 4.992 3.826 1.00 96.56 98 PHE A CA 1
ATOM 736 C C . PHE A 1 98 ? 0.702 5.332 5.308 1.00 96.56 98 PHE A C 1
ATOM 738 O O . PHE A 1 98 ? -0.116 4.914 6.136 1.00 96.56 98 PHE A O 1
ATOM 745 N N . ARG A 1 99 ? 1.763 6.069 5.662 1.00 93.69 99 ARG A N 1
ATOM 746 C CA . ARG A 1 99 ? 2.057 6.406 7.051 1.00 93.69 99 ARG A CA 1
ATOM 747 C C . ARG A 1 99 ? 0.840 7.048 7.714 1.00 93.69 99 ARG A C 1
ATOM 749 O O . ARG A 1 99 ? 0.264 7.997 7.189 1.00 93.69 99 ARG A O 1
ATOM 756 N N . GLY A 1 100 ? 0.442 6.510 8.866 1.00 86.38 100 GLY A N 1
ATOM 757 C CA . GLY A 1 100 ? -0.682 7.039 9.645 1.00 86.38 100 GLY A CA 1
ATOM 758 C C . GLY A 1 100 ? -2.075 6.694 9.100 1.00 86.38 100 GLY A C 1
ATOM 759 O O . GLY A 1 100 ? -3.071 7.069 9.719 1.00 86.38 100 GLY A O 1
ATOM 760 N N . CYS A 1 101 ? -2.187 5.924 8.009 1.00 93.94 101 CYS A N 1
ATOM 761 C CA . CYS A 1 101 ? -3.463 5.377 7.535 1.00 93.94 101 CYS A CA 1
ATOM 762 C C . CYS A 1 101 ? -3.911 4.198 8.423 1.00 93.94 101 CYS A C 1
ATOM 764 O O . CYS A 1 101 ? -3.974 3.043 7.993 1.00 93.94 101 CYS A O 1
ATOM 766 N N . VAL A 1 102 ? -4.231 4.483 9.690 1.00 94.00 102 VAL A N 1
ATOM 767 C CA . VAL A 1 102 ? -4.529 3.480 10.734 1.00 94.00 102 VAL A CA 1
ATOM 768 C C . VAL A 1 102 ? -5.739 2.604 10.415 1.00 94.00 102 VAL A C 1
ATOM 770 O O . VAL A 1 102 ? -5.865 1.490 10.930 1.00 94.00 102 VAL A O 1
ATOM 773 N N . THR A 1 103 ? -6.640 3.092 9.560 1.00 95.50 103 THR A N 1
ATOM 774 C CA . THR A 1 103 ? -7.854 2.390 9.134 1.00 95.50 103 THR A CA 1
ATOM 775 C C . THR A 1 103 ? -7.644 1.510 7.899 1.00 95.50 103 THR A C 1
ATOM 777 O O . THR A 1 103 ? -8.519 0.687 7.610 1.00 95.50 103 THR A O 1
ATOM 780 N N . LEU A 1 104 ? -6.482 1.600 7.234 1.00 97.12 104 LEU A N 1
ATOM 781 C CA . LEU A 1 104 ? -6.163 0.852 6.018 1.00 97.12 104 LEU A CA 1
ATOM 782 C C . LEU A 1 104 ? -6.044 -0.642 6.325 1.00 97.12 104 LEU A C 1
ATOM 784 O O . LEU A 1 104 ? -5.192 -1.074 7.105 1.00 97.12 104 LEU A O 1
ATOM 788 N N . LYS A 1 105 ? -6.924 -1.436 5.710 1.00 94.75 105 LYS A N 1
ATOM 789 C CA . LYS A 1 105 ? -7.021 -2.896 5.904 1.00 94.75 105 LYS A CA 1
ATOM 790 C C . LYS A 1 105 ? -6.704 -3.674 4.634 1.00 94.75 105 LYS A C 1
ATOM 792 O O . LYS A 1 105 ? -6.289 -4.826 4.731 1.00 94.75 105 LYS A O 1
ATOM 797 N N . SER A 1 106 ? -6.952 -3.069 3.474 1.00 95.69 106 SER A N 1
ATOM 798 C CA . SER A 1 106 ? -6.824 -3.704 2.165 1.00 95.69 106 SER A CA 1
ATOM 799 C C . SER A 1 106 ? -5.902 -2.884 1.276 1.00 95.69 106 SER A C 1
ATOM 801 O O . SER A 1 106 ? -6.173 -1.711 1.023 1.00 95.69 106 SER A O 1
ATOM 803 N N . LEU A 1 107 ? -4.870 -3.533 0.752 1.00 97.19 107 LEU A N 1
ATOM 804 C CA . LEU A 1 107 ? -3.960 -2.978 -0.237 1.00 97.19 107 LEU A CA 1
ATOM 805 C C . LEU A 1 107 ? -3.884 -3.948 -1.417 1.00 97.19 107 LEU A C 1
ATOM 807 O O . LEU A 1 107 ? -3.677 -5.140 -1.208 1.00 97.19 107 LEU A O 1
ATOM 811 N N . LEU A 1 108 ? -4.067 -3.438 -2.632 1.00 96.88 108 LEU A N 1
ATOM 812 C CA . LEU A 1 108 ? -3.811 -4.174 -3.868 1.00 96.88 108 LEU A CA 1
ATOM 813 C C . LEU A 1 108 ? -2.835 -3.369 -4.721 1.00 96.88 108 LEU A C 1
ATOM 815 O O . LEU A 1 108 ? -3.195 -2.315 -5.240 1.00 96.88 108 LEU A O 1
ATOM 819 N N . LEU A 1 109 ? -1.623 -3.880 -4.892 1.00 95.88 109 LEU A N 1
ATOM 820 C CA . LEU A 1 109 ? -0.668 -3.365 -5.865 1.00 95.88 109 LEU A CA 1
ATOM 821 C C . LEU A 1 109 ? -0.475 -4.445 -6.928 1.00 95.88 109 LEU A C 1
ATOM 823 O O . LEU A 1 109 ? -0.236 -5.601 -6.587 1.00 95.88 109 LEU A O 1
ATOM 827 N N . LYS A 1 110 ? -0.634 -4.087 -8.203 1.00 94.81 110 LYS A N 1
ATOM 828 C CA . LYS A 1 110 ? -0.469 -5.031 -9.315 1.00 94.81 110 LYS A CA 1
ATOM 829 C C . LYS A 1 110 ? 0.141 -4.354 -10.531 1.00 94.81 110 LYS A C 1
ATOM 831 O O . LYS A 1 110 ? -0.387 -3.340 -10.988 1.00 94.81 110 LYS A O 1
ATOM 836 N N . GLY A 1 111 ? 1.202 -4.940 -11.080 1.00 92.69 111 GLY A N 1
ATOM 837 C CA . GLY A 1 111 ? 1.833 -4.448 -12.304 1.00 92.69 111 GLY A CA 1
ATOM 838 C C . GLY A 1 111 ? 3.317 -4.126 -12.178 1.00 92.69 111 GLY A C 1
ATOM 839 O O . GLY A 1 111 ? 4.014 -4.651 -11.312 1.00 92.69 111 GLY A O 1
ATOM 840 N N . LEU A 1 112 ? 3.787 -3.258 -13.076 1.00 92.06 112 LEU A N 1
ATOM 841 C CA . LEU A 1 112 ? 5.196 -2.898 -13.236 1.00 92.06 112 LEU A CA 1
ATOM 842 C C . LEU A 1 112 ? 5.537 -1.631 -12.434 1.00 92.06 112 LEU A C 1
ATOM 844 O O . LEU A 1 112 ? 5.268 -0.502 -12.857 1.00 92.06 112 LEU A O 1
ATOM 848 N N . PHE A 1 113 ? 6.143 -1.836 -11.272 1.00 93.06 113 PHE A N 1
ATOM 849 C CA . PHE A 1 113 ? 6.588 -0.835 -10.301 1.00 93.06 113 PHE A CA 1
ATOM 850 C C . PHE A 1 113 ? 8.117 -0.748 -10.253 1.00 93.06 113 PHE A C 1
ATOM 852 O O . PHE A 1 113 ? 8.703 -0.572 -9.190 1.00 93.06 113 PHE A O 1
ATOM 859 N N . ASP A 1 114 ? 8.780 -0.871 -11.405 1.00 88.94 114 ASP A N 1
ATOM 860 C CA . ASP A 1 114 ? 10.242 -0.927 -11.467 1.00 88.94 114 ASP A CA 1
ATOM 861 C C . ASP A 1 114 ? 10.903 0.298 -10.843 1.00 88.94 114 ASP A C 1
ATOM 863 O O . ASP A 1 114 ? 11.969 0.156 -10.264 1.00 88.94 114 ASP A O 1
ATOM 867 N N . MET A 1 115 ? 10.276 1.475 -10.905 1.00 93.31 115 MET A N 1
ATOM 868 C CA . MET A 1 115 ? 10.818 2.695 -10.306 1.00 93.31 115 MET A CA 1
ATOM 869 C C . MET A 1 115 ? 10.540 2.855 -8.809 1.00 93.31 115 MET A C 1
ATOM 871 O O . MET A 1 115 ? 11.065 3.794 -8.213 1.00 93.31 115 MET A O 1
ATOM 875 N N . LEU A 1 116 ? 9.725 1.986 -8.204 1.00 94.81 116 LEU A N 1
ATOM 876 C CA . LEU A 1 116 ? 9.327 2.109 -6.806 1.00 94.81 116 LEU A CA 1
ATOM 877 C C . LEU A 1 116 ? 10.524 1.810 -5.905 1.00 94.81 116 LEU A C 1
ATOM 879 O O . LEU A 1 116 ? 10.953 0.668 -5.803 1.00 94.81 116 LEU A O 1
ATOM 883 N N . GLU A 1 117 ? 11.034 2.833 -5.228 1.00 94.75 117 GLU A N 1
ATOM 884 C CA . GLU A 1 117 ? 12.170 2.735 -4.310 1.00 94.75 117 GLU A CA 1
ATOM 885 C C . GLU A 1 117 ? 11.730 2.557 -2.855 1.00 94.75 117 GLU A C 1
ATOM 887 O O . GLU A 1 117 ? 12.441 1.923 -2.067 1.00 94.75 117 GLU A O 1
ATOM 892 N N . GLU A 1 118 ? 10.569 3.115 -2.496 1.00 95.81 118 GLU A N 1
ATOM 893 C CA . GLU A 1 118 ? 10.033 3.099 -1.136 1.00 95.81 118 GLU A CA 1
ATOM 894 C C . GLU A 1 118 ? 8.534 2.808 -1.083 1.00 95.81 118 GLU A C 1
ATOM 896 O O . GLU A 1 118 ? 7.728 3.428 -1.779 1.00 95.81 118 GLU A O 1
ATOM 901 N N . LEU A 1 119 ? 8.171 1.905 -0.174 1.00 96.56 119 LEU A N 1
ATOM 902 C CA . LEU A 1 119 ? 6.796 1.652 0.232 1.00 96.56 119 LEU A CA 1
ATOM 903 C C . LEU A 1 119 ? 6.711 1.753 1.760 1.00 96.56 119 LEU A C 1
ATOM 905 O O . LEU A 1 119 ? 7.104 0.826 2.462 1.00 96.56 119 LEU A O 1
ATOM 909 N N . ASP A 1 120 ? 6.222 2.875 2.290 1.00 96.06 120 ASP A N 1
ATOM 910 C CA . ASP A 1 120 ? 6.055 3.072 3.737 1.00 96.06 120 ASP A CA 1
ATOM 911 C C . ASP A 1 120 ? 4.657 2.626 4.181 1.00 96.06 120 ASP A C 1
ATOM 913 O O . ASP A 1 120 ? 3.645 3.230 3.824 1.00 96.06 120 ASP A O 1
ATOM 917 N N . MET A 1 121 ? 4.606 1.567 4.990 1.00 95.69 121 MET A N 1
ATOM 918 C CA . MET A 1 121 ? 3.377 0.981 5.537 1.00 95.69 121 MET A CA 1
ATOM 919 C C . MET A 1 121 ? 3.179 1.302 7.026 1.00 95.69 121 MET A C 1
ATOM 921 O O . MET A 1 121 ? 2.316 0.702 7.678 1.00 95.69 121 MET A O 1
ATOM 925 N N . SER A 1 122 ? 3.978 2.215 7.584 1.00 93.75 122 SER A N 1
ATOM 926 C CA . SER A 1 122 ? 4.043 2.457 9.026 1.00 93.75 122 SER A CA 1
ATOM 927 C C . SER A 1 122 ? 2.699 2.901 9.615 1.00 93.75 122 SER A C 1
ATOM 929 O O . SER A 1 122 ? 2.025 3.794 9.103 1.00 93.75 122 SER A O 1
ATOM 931 N N . GLY A 1 123 ? 2.301 2.287 10.729 1.00 92.19 123 GLY A N 1
ATOM 932 C CA . GLY A 1 123 ? 1.060 2.606 11.440 1.00 92.19 123 GLY A CA 1
ATOM 933 C C . GLY A 1 123 ? -0.218 2.146 10.730 1.00 92.19 123 GLY A C 1
ATOM 934 O O . GLY A 1 123 ? -1.304 2.594 11.091 1.00 92.19 123 GLY A O 1
ATOM 935 N N . THR A 1 124 ? -0.130 1.272 9.723 1.00 94.75 124 THR A N 1
ATOM 936 C CA . THR A 1 124 ? -1.318 0.718 9.051 1.00 94.75 124 THR A CA 1
ATOM 937 C C . THR A 1 124 ? -1.910 -0.487 9.798 1.00 94.75 124 THR A C 1
ATOM 939 O O . THR A 1 124 ? -1.250 -1.171 10.584 1.00 94.75 124 THR A O 1
ATOM 942 N N . SER A 1 125 ? -3.185 -0.791 9.524 1.00 94.38 125 SER A N 1
ATOM 943 C CA . SER A 1 125 ? -3.896 -1.964 10.066 1.00 94.38 125 SER A CA 1
ATOM 944 C C . SER A 1 125 ? -3.823 -3.208 9.162 1.00 94.38 125 SER A C 1
ATOM 946 O O . SER A 1 125 ? -4.555 -4.180 9.398 1.00 94.38 125 SER A O 1
ATOM 948 N N . VAL A 1 126 ? -2.975 -3.195 8.129 1.00 95.00 126 VAL A N 1
ATOM 949 C CA . VAL A 1 126 ? -2.854 -4.279 7.145 1.00 95.00 126 VAL A CA 1
ATOM 950 C C . VAL A 1 126 ? -2.352 -5.559 7.821 1.00 95.00 126 VAL A C 1
ATOM 952 O O . VAL A 1 126 ? -1.384 -5.550 8.578 1.00 95.00 126 VAL A O 1
ATOM 955 N N . LYS A 1 127 ? -3.032 -6.684 7.562 1.00 94.81 127 LYS A N 1
ATOM 956 C CA . LYS A 1 127 ? -2.671 -8.000 8.127 1.00 94.81 127 LYS A CA 1
ATOM 957 C C . LYS A 1 127 ? -1.664 -8.758 7.272 1.00 94.81 127 LYS A C 1
ATOM 959 O O . LYS A 1 127 ? -0.795 -9.438 7.810 1.00 94.81 127 LYS A O 1
ATOM 964 N N . THR A 1 128 ? -1.793 -8.632 5.960 1.00 94.62 128 THR A N 1
ATOM 965 C CA . THR A 1 128 ? -0.912 -9.256 4.980 1.00 94.62 128 THR A CA 1
ATOM 966 C C . THR A 1 128 ? -0.517 -8.191 3.981 1.00 94.62 128 THR A C 1
ATOM 968 O O . THR A 1 128 ? -1.395 -7.598 3.356 1.00 94.62 128 THR A O 1
ATOM 971 N N . LEU A 1 129 ? 0.782 -7.944 3.854 1.00 94.88 129 LEU A N 1
ATOM 972 C CA . LEU A 1 129 ? 1.319 -7.127 2.778 1.00 94.88 129 LEU A CA 1
ATOM 973 C C . LEU A 1 129 ? 1.611 -8.051 1.597 1.00 94.88 129 LEU A C 1
ATOM 975 O O . LEU A 1 129 ? 2.574 -8.811 1.633 1.00 94.88 129 LEU A O 1
ATOM 979 N N . ASP A 1 130 ? 0.736 -8.038 0.598 1.00 93.38 130 ASP A N 1
ATOM 980 C CA . ASP A 1 130 ? 0.886 -8.866 -0.594 1.00 93.38 130 ASP A CA 1
ATOM 981 C C . ASP A 1 130 ? 1.570 -8.076 -1.713 1.00 93.38 130 ASP A C 1
ATOM 983 O O . ASP A 1 130 ? 1.002 -7.130 -2.257 1.00 93.38 130 ASP A O 1
ATOM 987 N N . LEU A 1 131 ? 2.807 -8.457 -2.013 1.00 92.31 131 LEU A N 1
ATOM 988 C CA . LEU A 1 131 ? 3.640 -7.929 -3.089 1.00 92.31 131 LEU A CA 1
ATOM 989 C C . LEU A 1 131 ? 3.823 -8.978 -4.200 1.00 92.31 131 LEU A C 1
ATOM 991 O O . LEU A 1 131 ? 4.661 -8.794 -5.073 1.00 92.31 131 LEU A O 1
ATOM 995 N N . SER A 1 132 ? 3.082 -10.092 -4.185 1.00 90.38 132 SER A N 1
ATOM 996 C CA . SER A 1 132 ? 3.298 -11.191 -5.139 1.00 90.38 132 SER A CA 1
ATOM 997 C C . SER A 1 132 ? 2.994 -10.816 -6.596 1.00 90.38 132 SER A C 1
ATOM 999 O O . SER A 1 132 ? 3.600 -11.360 -7.516 1.00 90.38 132 SER A O 1
ATOM 1001 N N . GLU A 1 133 ? 2.099 -9.847 -6.799 1.00 91.75 133 GLU A N 1
ATOM 1002 C CA . GLU A 1 133 ? 1.608 -9.392 -8.107 1.00 91.75 133 GLU A CA 1
ATOM 1003 C C . GLU A 1 133 ? 2.307 -8.113 -8.620 1.00 91.75 133 GLU A C 1
ATOM 1005 O O . GLU A 1 133 ? 1.859 -7.520 -9.610 1.00 91.75 133 GLU A O 1
ATOM 1010 N N . ILE A 1 134 ? 3.383 -7.659 -7.959 1.00 90.19 134 ILE A N 1
ATOM 1011 C CA . ILE A 1 134 ? 4.185 -6.516 -8.422 1.00 90.19 134 ILE A CA 1
ATOM 1012 C C . ILE A 1 134 ? 5.562 -6.945 -8.925 1.00 90.19 134 ILE A C 1
ATOM 1014 O O . ILE A 1 134 ? 6.222 -7.807 -8.350 1.00 90.19 134 ILE A O 1
ATOM 1018 N N . GLN A 1 135 ? 6.031 -6.270 -9.970 1.00 90.00 135 GLN A N 1
ATOM 1019 C CA . GLN A 1 135 ? 7.444 -6.224 -10.324 1.00 90.00 135 GLN A CA 1
ATOM 1020 C C . GLN A 1 135 ? 8.029 -4.932 -9.752 1.00 90.00 135 GLN A C 1
ATOM 1022 O O . GLN A 1 135 ? 7.629 -3.855 -10.177 1.00 90.00 135 GLN A O 1
ATOM 1027 N N . ALA A 1 136 ? 8.916 -5.023 -8.760 1.00 87.94 136 ALA A N 1
ATOM 1028 C CA . ALA A 1 136 ? 9.465 -3.856 -8.062 1.00 87.94 136 ALA A CA 1
ATOM 1029 C C . ALA A 1 1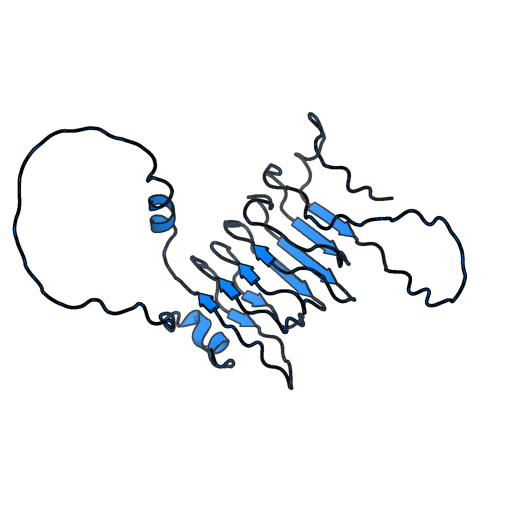36 ? 10.976 -4.005 -7.836 1.00 87.94 136 ALA A C 1
ATOM 1031 O O . ALA A 1 136 ? 11.448 -4.131 -6.707 1.00 87.94 136 ALA A O 1
ATOM 1032 N N . LEU A 1 137 ? 11.730 -4.027 -8.939 1.00 83.06 137 LEU A N 1
ATOM 1033 C CA . LEU A 1 137 ? 13.164 -4.345 -8.953 1.00 83.06 137 LEU A CA 1
ATOM 1034 C C . LEU A 1 137 ? 14.027 -3.370 -8.144 1.00 83.06 137 LEU A C 1
ATOM 1036 O O . LEU A 1 137 ? 15.063 -3.758 -7.611 1.00 83.06 137 LEU A O 1
ATOM 1040 N N . HIS A 1 138 ? 13.599 -2.111 -8.031 1.00 89.00 138 HIS A N 1
ATOM 1041 C CA . HIS A 1 138 ? 14.334 -1.082 -7.297 1.00 89.00 138 HIS A CA 1
ATOM 1042 C C . HIS A 1 138 ? 13.767 -0.807 -5.902 1.00 89.00 138 HIS A C 1
ATOM 1044 O O . HIS A 1 138 ? 14.213 0.152 -5.268 1.00 89.00 138 HIS A O 1
ATOM 1050 N N . LEU A 1 139 ? 12.844 -1.638 -5.395 1.00 90.94 139 LEU A N 1
ATOM 1051 C CA . LEU A 1 139 ? 12.326 -1.472 -4.040 1.00 90.94 139 LEU A CA 1
ATOM 1052 C C . LEU A 1 139 ? 13.449 -1.736 -3.041 1.00 90.94 139 LEU A C 1
ATOM 1054 O O . LEU A 1 139 ? 13.867 -2.872 -2.831 1.00 90.94 139 LEU A O 1
ATOM 1058 N N . ARG A 1 140 ? 13.923 -0.660 -2.417 1.00 89.19 140 ARG A N 1
ATOM 1059 C CA . ARG A 1 140 ? 15.057 -0.677 -1.487 1.00 89.19 140 ARG A CA 1
ATOM 1060 C C . ARG A 1 140 ? 14.621 -0.409 -0.059 1.00 89.19 140 ARG A C 1
ATOM 1062 O O . ARG A 1 140 ? 15.307 -0.842 0.863 1.00 89.19 140 ARG A O 1
ATOM 1069 N N . ARG A 1 141 ? 13.511 0.310 0.141 1.00 92.25 141 ARG A N 1
ATOM 1070 C CA . ARG A 1 141 ? 13.065 0.779 1.457 1.00 92.25 141 ARG A CA 1
ATOM 1071 C C . ARG A 1 141 ? 11.642 0.313 1.754 1.00 92.25 141 ARG A C 1
ATOM 1073 O O . ARG A 1 141 ? 10.700 0.673 1.055 1.00 92.25 141 ARG A O 1
ATOM 1080 N N . LEU A 1 142 ? 11.487 -0.457 2.829 1.00 93.56 142 LEU A N 1
ATOM 1081 C CA . LEU A 1 142 ? 10.190 -0.928 3.322 1.00 93.56 142 LEU A CA 1
ATOM 1082 C C . LEU A 1 142 ? 10.053 -0.660 4.833 1.00 93.56 142 LEU A C 1
ATOM 1084 O O . LEU A 1 142 ? 10.335 -1.539 5.655 1.00 93.56 142 LEU A O 1
ATOM 1088 N N . PRO A 1 143 ? 9.668 0.564 5.236 1.00 92.94 143 PRO A N 1
ATOM 1089 C CA . PRO A 1 143 ? 9.311 0.854 6.620 1.00 92.94 143 PRO A CA 1
ATOM 1090 C C . PRO A 1 143 ? 7.974 0.203 7.017 1.00 92.94 143 PRO A C 1
ATOM 1092 O O . PRO A 1 143 ? 6.941 0.399 6.377 1.00 92.94 143 PRO A O 1
ATOM 1095 N N . LEU A 1 144 ? 7.999 -0.560 8.108 1.00 92.31 144 LEU A N 1
ATOM 1096 C CA . LEU A 1 144 ? 6.875 -1.300 8.695 1.00 92.31 144 LEU A CA 1
ATOM 1097 C C . LEU A 1 144 ? 6.742 -0.980 10.193 1.00 92.31 144 LEU A C 1
ATOM 1099 O O . LEU A 1 144 ? 6.463 -1.852 11.021 1.00 92.31 144 LEU A O 1
ATOM 1103 N N . LEU A 1 145 ? 6.984 0.275 10.568 1.00 90.50 145 LEU A N 1
ATOM 1104 C CA . LEU A 1 145 ? 6.985 0.709 11.964 1.00 90.50 145 LEU A CA 1
ATOM 1105 C C . LEU A 1 145 ? 5.546 0.733 12.505 1.00 90.50 145 LEU A C 1
ATOM 1107 O O . LEU A 1 145 ? 4.631 1.151 11.799 1.00 90.50 145 LEU A O 1
ATOM 1111 N N . GLY A 1 146 ? 5.306 0.265 13.731 1.00 89.00 146 GLY A N 1
ATOM 1112 C CA . GLY A 1 146 ? 3.976 0.299 14.362 1.00 89.00 146 GLY A CA 1
ATOM 1113 C C . GLY A 1 146 ? 2.890 -0.497 13.617 1.00 89.00 146 GLY A C 1
ATOM 1114 O O . GLY A 1 146 ? 1.700 -0.237 13.782 1.00 89.00 146 GLY A O 1
ATOM 1115 N N . CYS A 1 147 ? 3.270 -1.469 12.779 1.00 90.50 147 CYS A N 1
ATOM 1116 C CA . CYS A 1 147 ? 2.340 -2.338 12.048 1.00 90.50 147 CYS A CA 1
ATOM 1117 C C . CYS A 1 147 ? 1.795 -3.460 12.952 1.00 90.50 147 CYS A C 1
ATOM 1119 O O . CYS A 1 147 ? 2.106 -4.644 12.790 1.00 90.50 147 CYS A O 1
ATOM 1121 N N . GLU A 1 148 ? 0.970 -3.104 13.938 1.00 87.75 148 GLU A N 1
ATOM 1122 C CA . GLU A 1 148 ? 0.531 -4.019 15.006 1.00 87.75 148 GLU A CA 1
ATOM 1123 C C . GLU A 1 148 ? -0.247 -5.241 14.494 1.00 87.75 148 GLU A C 1
ATOM 1125 O O . GLU A 1 148 ? -0.216 -6.312 15.108 1.00 87.75 148 GLU A O 1
ATOM 1130 N N . LYS A 1 149 ? -0.941 -5.110 13.359 1.00 91.56 149 LYS A N 1
ATOM 1131 C CA . LYS A 1 149 ? -1.773 -6.179 12.787 1.00 91.56 149 LYS A CA 1
ATOM 1132 C C . LYS A 1 149 ? -1.065 -7.027 11.738 1.00 91.56 149 LYS A C 1
ATOM 1134 O O . LYS A 1 149 ? -1.621 -8.072 11.397 1.00 91.56 149 LYS A O 1
ATOM 1139 N N . LEU A 1 150 ? 0.120 -6.631 11.273 1.00 92.56 150 LEU A N 1
ATOM 1140 C CA . LEU A 1 150 ? 0.841 -7.327 10.211 1.00 92.56 150 LEU A CA 1
ATOM 1141 C C . LEU A 1 150 ? 1.299 -8.715 10.686 1.00 92.56 150 LEU A C 1
ATOM 1143 O O . LEU A 1 150 ? 1.834 -8.884 11.784 1.00 92.56 150 LEU A O 1
ATOM 1147 N N . ARG A 1 151 ? 1.026 -9.732 9.869 1.00 90.75 151 ARG A N 1
ATOM 1148 C CA . ARG A 1 151 ? 1.302 -11.152 10.141 1.00 90.75 151 ARG A CA 1
ATOM 1149 C C . ARG A 1 151 ? 2.081 -11.833 9.026 1.00 90.75 151 ARG A C 1
ATOM 1151 O O . ARG A 1 151 ? 2.678 -12.870 9.284 1.00 90.75 151 ARG A O 1
ATOM 1158 N N . ALA A 1 152 ? 2.047 -11.297 7.812 1.00 91.25 152 ALA A N 1
ATOM 1159 C CA . ALA A 1 152 ? 2.731 -11.886 6.672 1.00 91.25 152 ALA A CA 1
ATOM 1160 C C . ALA A 1 152 ? 3.105 -10.821 5.642 1.00 91.25 152 ALA A C 1
ATOM 1162 O O . ALA A 1 152 ? 2.378 -9.842 5.459 1.00 91.25 152 ALA A O 1
ATOM 1163 N N . ILE A 1 153 ? 4.212 -11.068 4.948 1.00 91.31 153 ILE A N 1
ATOM 1164 C CA . ILE A 1 153 ? 4.579 -10.385 3.711 1.00 91.31 153 ILE A CA 1
ATOM 1165 C C . ILE A 1 153 ? 4.696 -11.467 2.639 1.00 91.31 153 ILE A C 1
ATOM 1167 O O . ILE A 1 153 ? 5.434 -12.441 2.820 1.00 91.31 153 ILE A O 1
ATOM 1171 N N . LEU A 1 154 ? 3.930 -11.327 1.561 1.00 90.44 154 LEU A N 1
ATOM 1172 C CA . LEU A 1 154 ? 4.037 -12.192 0.391 1.00 90.44 154 LEU A CA 1
ATOM 1173 C C . LEU A 1 154 ? 4.908 -11.466 -0.623 1.00 90.44 154 LEU A C 1
ATOM 1175 O O . LEU A 1 154 ? 4.547 -10.394 -1.088 1.00 90.44 154 LEU A O 1
ATOM 1179 N N . TRP A 1 155 ? 6.075 -12.019 -0.913 1.00 87.44 155 TRP A N 1
ATOM 1180 C CA . TRP A 1 155 ? 7.018 -11.440 -1.864 1.00 87.44 155 TRP A CA 1
ATOM 1181 C C . TRP A 1 155 ? 6.713 -11.913 -3.292 1.00 87.44 155 TRP A C 1
ATOM 1183 O O . TRP A 1 155 ? 6.147 -13.001 -3.439 1.00 87.44 155 TRP A O 1
ATOM 1193 N N . PRO A 1 156 ? 7.107 -11.154 -4.332 1.00 83.06 156 PRO A N 1
ATOM 1194 C CA . PRO A 1 156 ? 7.049 -11.628 -5.712 1.00 83.06 156 PRO A CA 1
ATOM 1195 C C . PRO A 1 156 ? 7.791 -12.953 -5.889 1.00 83.06 156 PRO A C 1
ATOM 1197 O O . PRO A 1 156 ? 8.900 -13.132 -5.382 1.00 83.06 156 PRO A O 1
ATOM 1200 N N . GLU A 1 157 ? 7.209 -13.873 -6.658 1.00 72.69 157 GLU A N 1
ATOM 1201 C CA . GLU A 1 157 ? 7.897 -15.081 -7.125 1.00 72.69 157 GLU A CA 1
ATOM 1202 C C . GLU A 1 157 ? 8.784 -14.743 -8.335 1.00 72.69 157 GLU A C 1
ATOM 1204 O O . GLU A 1 157 ? 8.552 -15.208 -9.450 1.00 72.69 157 GLU A O 1
ATOM 1209 N N . GLN A 1 158 ? 9.791 -13.886 -8.154 1.00 65.94 158 GLN A N 1
ATOM 1210 C CA . GLN A 1 158 ? 10.762 -13.625 -9.217 1.00 65.94 158 GLN A CA 1
ATOM 1211 C C . GLN A 1 158 ? 11.813 -14.739 -9.226 1.00 65.94 158 GLN A C 1
ATOM 1213 O O . GLN A 1 158 ? 12.490 -14.995 -8.233 1.00 65.94 158 GLN A O 1
ATOM 1218 N N . LYS A 1 159 ? 11.892 -15.458 -10.352 1.00 55.81 159 LYS A N 1
ATOM 1219 C CA . LYS A 1 159 ? 12.744 -16.647 -10.510 1.00 55.81 159 LYS A CA 1
ATOM 1220 C C . LYS A 1 159 ? 14.232 -16.322 -10.665 1.00 55.81 159 LYS A C 1
ATOM 1222 O O . LYS A 1 159 ? 15.033 -17.193 -10.354 1.00 55.81 159 LYS A O 1
ATOM 1227 N N . ASP A 1 160 ? 14.581 -15.094 -11.057 1.00 53.19 160 ASP A N 1
ATOM 1228 C CA . ASP A 1 160 ? 15.964 -14.719 -11.391 1.00 53.19 160 ASP A CA 1
ATOM 1229 C C . ASP A 1 160 ? 16.434 -13.374 -10.791 1.00 53.19 160 ASP A C 1
ATOM 1231 O O . ASP A 1 160 ? 17.632 -13.105 -10.767 1.00 53.19 160 ASP A O 1
ATOM 1235 N N . GLU A 1 161 ? 15.535 -12.553 -10.237 1.00 57.88 161 GLU A N 1
ATOM 1236 C CA . GLU A 1 161 ? 15.859 -11.245 -9.649 1.00 57.88 161 GLU A CA 1
ATOM 1237 C C . GLU A 1 161 ? 15.243 -11.163 -8.247 1.00 57.88 161 GLU A C 1
ATOM 1239 O O . GLU A 1 161 ? 14.031 -11.193 -8.069 1.00 57.88 161 GLU A O 1
ATOM 1244 N N . LEU A 1 162 ? 16.078 -11.157 -7.208 1.00 60.53 162 LEU A N 1
ATOM 1245 C CA . LEU A 1 162 ? 15.603 -10.990 -5.834 1.00 60.53 162 LEU A CA 1
ATOM 1246 C C . LEU A 1 162 ? 15.328 -9.504 -5.589 1.00 60.53 162 LEU A C 1
ATOM 1248 O O . LEU A 1 162 ? 16.185 -8.675 -5.899 1.00 60.53 162 LEU A O 1
ATOM 1252 N N . ILE A 1 163 ? 14.203 -9.161 -4.946 1.00 69.56 163 ILE A N 1
ATOM 1253 C CA . ILE A 1 163 ? 14.076 -7.834 -4.327 1.00 69.56 163 ILE A CA 1
ATOM 1254 C C . ILE A 1 163 ? 15.157 -7.738 -3.249 1.00 69.56 163 ILE A C 1
ATOM 1256 O O . ILE A 1 163 ? 15.106 -8.434 -2.231 1.00 69.56 163 ILE A O 1
ATOM 1260 N N . MET A 1 164 ? 16.142 -6.877 -3.488 1.00 68.25 164 MET A N 1
ATOM 1261 C CA . MET A 1 164 ? 17.218 -6.590 -2.550 1.00 68.25 164 MET A CA 1
ATOM 1262 C C . MET A 1 164 ? 16.877 -5.311 -1.787 1.00 68.25 164 MET A C 1
ATOM 1264 O O . MET A 1 164 ? 17.098 -4.198 -2.265 1.00 68.25 164 MET A O 1
ATOM 1268 N N . LEU A 1 165 ? 16.327 -5.480 -0.586 1.00 73.62 165 LEU A N 1
ATOM 1269 C CA . LEU A 1 165 ? 16.052 -4.362 0.309 1.00 73.62 165 LEU A CA 1
ATOM 1270 C C . LEU A 1 165 ? 17.358 -3.862 0.923 1.00 73.62 165 LEU A C 1
ATOM 1272 O O . LEU A 1 165 ? 18.053 -4.612 1.599 1.00 73.62 165 LEU A O 1
ATOM 1276 N N . GLU A 1 166 ? 17.654 -2.578 0.751 1.00 76.88 166 GLU A N 1
ATOM 1277 C CA . GLU A 1 166 ? 18.722 -1.903 1.497 1.00 76.88 166 GLU A CA 1
ATOM 1278 C C . GLU A 1 166 ? 18.272 -1.581 2.930 1.00 76.88 166 GLU A C 1
ATOM 1280 O O . GLU A 1 166 ? 19.076 -1.551 3.860 1.00 76.88 166 GLU A O 1
ATOM 1285 N N . VAL A 1 167 ? 16.976 -1.305 3.109 1.00 76.62 167 VAL A N 1
ATOM 1286 C CA . VAL A 1 167 ? 16.384 -0.878 4.375 1.00 76.62 167 VAL A CA 1
ATOM 1287 C C . VAL A 1 167 ? 15.042 -1.575 4.581 1.00 76.62 167 VAL A C 1
ATOM 1289 O O . VAL A 1 167 ? 14.015 -1.178 4.032 1.00 76.62 167 VAL A O 1
ATOM 1292 N N . LEU A 1 168 ? 15.032 -2.570 5.462 1.00 83.38 168 LEU A N 1
ATOM 1293 C CA . LEU A 1 168 ? 13.816 -3.112 6.059 1.00 83.38 168 LEU A CA 1
ATOM 1294 C C . LEU A 1 168 ? 13.764 -2.667 7.522 1.00 83.38 168 LEU A C 1
ATOM 1296 O O . LEU A 1 168 ? 14.617 -3.060 8.317 1.00 83.38 168 LEU A O 1
ATOM 1300 N N . ARG A 1 169 ? 12.774 -1.846 7.890 1.00 80.75 169 ARG A N 1
ATOM 1301 C CA . ARG A 1 169 ? 12.592 -1.410 9.285 1.00 80.75 169 ARG A CA 1
ATOM 1302 C C . ARG A 1 169 ? 11.298 -1.968 9.834 1.00 80.75 169 ARG A C 1
ATOM 1304 O O . ARG A 1 169 ? 10.227 -1.596 9.370 1.00 80.75 169 ARG A O 1
ATOM 1311 N N . ILE A 1 170 ? 11.397 -2.833 10.832 1.00 79.25 170 ILE A N 1
ATOM 1312 C CA . ILE A 1 170 ? 10.246 -3.409 11.524 1.00 79.25 170 ILE A CA 1
ATOM 1313 C C . ILE A 1 170 ? 10.383 -3.031 12.991 1.00 79.25 170 ILE A C 1
ATOM 1315 O O . ILE A 1 170 ? 11.265 -3.554 13.662 1.00 79.25 170 ILE A O 1
ATOM 1319 N N . ASP A 1 171 ? 9.492 -2.182 13.493 1.00 74.38 171 ASP A N 1
ATOM 1320 C CA . ASP A 1 171 ? 9.411 -1.891 14.924 1.00 74.38 171 ASP A CA 1
ATOM 1321 C C . ASP A 1 171 ? 8.007 -2.190 15.429 1.00 74.38 171 ASP A C 1
ATOM 1323 O O . ASP A 1 171 ? 7.010 -1.749 14.857 1.00 74.38 171 ASP A O 1
ATOM 1327 N N . HIS A 1 172 ? 7.930 -2.918 16.542 1.00 60.59 172 HIS A N 1
ATOM 1328 C CA . HIS A 1 172 ? 6.669 -3.224 17.220 1.00 60.59 172 HIS A CA 1
ATOM 1329 C C . HIS A 1 172 ? 6.240 -2.127 18.205 1.00 60.59 172 HIS A C 1
ATOM 1331 O O . HIS A 1 172 ? 5.357 -2.354 19.029 1.00 60.59 172 HIS A O 1
ATOM 1337 N N . ILE A 1 173 ? 6.882 -0.958 18.162 1.00 55.56 173 ILE A N 1
ATOM 1338 C CA . ILE A 1 173 ? 6.648 0.101 19.132 1.00 55.56 173 ILE A CA 1
ATOM 1339 C C . ILE A 1 173 ? 5.184 0.551 19.051 1.00 55.56 173 ILE A C 1
ATOM 1341 O O . ILE A 1 173 ? 4.739 1.126 18.060 1.00 55.56 173 ILE A O 1
ATOM 1345 N N . THR A 1 174 ? 4.444 0.264 20.122 1.00 51.12 174 THR A N 1
ATOM 1346 C CA . THR A 1 174 ? 3.092 0.763 20.384 1.00 51.12 174 THR A CA 1
ATOM 1347 C C . THR A 1 174 ? 3.043 2.276 20.182 1.00 51.12 174 THR A C 1
ATOM 1349 O O . THR A 1 174 ? 3.942 2.985 20.639 1.00 51.12 174 THR A O 1
ATOM 1352 N N . HIS A 1 175 ? 1.952 2.760 19.581 1.00 47.81 175 HIS A N 1
ATOM 1353 C CA . HIS A 1 175 ? 1.617 4.170 19.297 1.00 47.81 175 HIS A CA 1
ATOM 1354 C C . HIS A 1 175 ? 2.003 5.212 20.379 1.00 47.81 175 HIS A C 1
ATOM 1356 O O . HIS A 1 175 ? 2.115 6.399 20.079 1.00 47.81 175 HIS A O 1
ATOM 1362 N N . ALA A 1 176 ? 2.213 4.799 21.633 1.00 47.50 176 ALA A N 1
ATOM 1363 C CA . ALA A 1 176 ? 2.595 5.643 22.763 1.00 47.50 176 ALA A CA 1
ATOM 1364 C C . ALA A 1 176 ? 3.948 6.377 22.618 1.00 47.50 176 ALA A C 1
ATOM 1366 O O . ALA A 1 176 ? 4.156 7.368 23.316 1.00 47.50 176 ALA A O 1
ATOM 1367 N N . LEU A 1 177 ? 4.868 5.927 21.752 1.00 46.34 177 LEU A N 1
ATOM 1368 C CA . LEU A 1 177 ? 6.163 6.605 21.567 1.00 46.34 177 LEU A CA 1
ATOM 1369 C C . LEU A 1 177 ? 6.155 7.671 20.461 1.00 46.34 177 LEU A C 1
ATOM 1371 O O . LEU A 1 177 ? 6.790 8.705 20.648 1.00 46.34 177 LEU A O 1
ATOM 1375 N N . TRP A 1 178 ? 5.378 7.507 19.385 1.00 47.03 178 TRP A N 1
ATOM 1376 C CA . TRP A 1 178 ? 5.270 8.536 18.335 1.00 47.03 178 TRP A CA 1
ATOM 1377 C C . TRP A 1 178 ? 4.635 9.837 18.841 1.00 47.03 178 TRP A C 1
ATOM 1379 O O . TRP A 1 178 ? 5.003 10.917 18.396 1.00 47.03 178 TRP A O 1
ATOM 1389 N N . ALA A 1 179 ? 3.765 9.761 19.852 1.00 46.44 179 ALA A N 1
ATOM 1390 C CA . ALA A 1 179 ? 3.179 10.939 20.493 1.00 46.44 179 ALA A CA 1
ATOM 1391 C C . ALA A 1 179 ? 4.188 11.800 21.288 1.00 46.44 179 ALA A C 1
ATOM 1393 O O . ALA A 1 179 ? 3.829 12.889 21.730 1.00 46.44 179 ALA A O 1
ATOM 1394 N N . ARG A 1 180 ? 5.425 11.326 21.518 1.00 43.56 180 ARG A N 1
ATOM 1395 C CA . ARG A 1 180 ? 6.440 12.047 22.316 1.00 43.56 180 ARG A CA 1
ATOM 1396 C C . ARG A 1 180 ? 7.457 12.815 21.473 1.00 43.56 180 ARG A C 1
ATOM 1398 O O . ARG A 1 180 ? 8.170 13.648 22.030 1.00 43.56 180 ARG A O 1
ATOM 1405 N N . GLU A 1 181 ? 7.553 12.541 20.174 1.00 46.59 181 GLU A N 1
ATOM 1406 C CA . GLU A 1 181 ? 8.547 13.184 19.303 1.00 46.59 181 GLU A CA 1
ATOM 1407 C C . GLU A 1 181 ? 8.013 14.462 18.640 1.00 46.59 181 GLU A C 1
ATOM 1409 O O . GLU A 1 181 ? 8.787 15.392 18.426 1.00 46.59 181 GLU A O 1
ATOM 1414 N N . ASP A 1 182 ? 6.692 14.589 18.472 1.00 45.47 182 ASP A N 1
ATOM 1415 C CA . ASP A 1 182 ? 6.052 15.809 17.946 1.00 45.47 182 ASP A CA 1
ATOM 1416 C C . ASP A 1 182 ? 5.927 16.949 18.981 1.00 45.47 182 ASP A C 1
ATOM 1418 O O . ASP A 1 182 ? 5.484 18.047 18.654 1.00 45.47 182 ASP A O 1
ATOM 1422 N N . SER A 1 183 ? 6.343 16.736 20.237 1.00 46.34 183 SER A N 1
ATOM 1423 C CA . SER A 1 183 ? 6.171 17.704 21.334 1.00 46.34 183 SER A CA 1
ATOM 1424 C C . SER A 1 183 ? 7.473 18.342 21.839 1.00 46.34 183 SER A C 1
ATOM 1426 O O . SER A 1 183 ? 7.572 18.690 23.016 1.00 46.34 183 SER A O 1
ATOM 1428 N N . LYS A 1 184 ? 8.496 18.497 20.991 1.00 43.00 184 LYS A N 1
ATOM 1429 C CA . LYS A 1 184 ? 9.683 19.316 21.311 1.00 43.00 184 LYS A CA 1
ATOM 1430 C C . LYS A 1 184 ? 9.842 20.482 20.341 1.00 43.00 184 LYS A C 1
ATOM 1432 O O . LYS A 1 184 ? 10.852 20.611 19.657 1.00 43.00 184 LYS A O 1
ATOM 1437 N N . GLN A 1 185 ? 8.862 21.377 20.347 1.00 44.44 185 GLN A N 1
ATOM 1438 C CA . GLN A 1 185 ? 9.109 22.782 20.052 1.00 44.44 185 GLN A CA 1
ATOM 1439 C C . GLN A 1 185 ? 8.468 23.641 21.142 1.00 44.44 185 GLN A C 1
ATOM 1441 O O . GLN A 1 185 ? 7.273 23.560 21.395 1.00 44.44 185 GLN A O 1
ATOM 1446 N N . ASP A 1 186 ? 9.340 24.438 21.752 1.00 39.47 186 ASP A N 1
ATOM 1447 C CA . ASP A 1 186 ? 9.094 25.620 22.573 1.00 39.47 186 ASP A CA 1
ATOM 1448 C C . ASP A 1 186 ? 8.572 25.448 24.014 1.00 39.47 186 ASP A C 1
ATOM 1450 O O . ASP A 1 186 ? 7.392 25.237 24.272 1.00 39.47 186 ASP A O 1
ATOM 1454 N N . ALA A 1 187 ? 9.493 25.622 24.968 1.00 38.88 187 ALA A N 1
ATOM 1455 C CA . ALA A 1 187 ? 9.289 26.485 26.132 1.00 38.88 187 ALA A CA 1
ATOM 1456 C C . ALA A 1 187 ? 10.647 26.739 26.802 1.00 38.88 187 ALA A C 1
ATOM 1458 O O . ALA A 1 187 ? 11.167 25.929 27.573 1.00 38.88 187 ALA A O 1
ATOM 1459 N N . THR A 1 188 ? 11.223 27.893 26.482 1.00 42.50 188 THR A N 1
ATOM 1460 C CA . THR A 1 188 ? 12.274 28.530 27.279 1.00 42.50 188 THR A CA 1
ATOM 1461 C C . THR A 1 188 ? 11.636 29.013 28.586 1.00 42.50 188 THR A C 1
ATOM 1463 O O . THR A 1 188 ? 10.695 29.801 28.548 1.00 42.50 188 THR A O 1
ATOM 1466 N N . GLY A 1 189 ? 12.113 28.539 29.739 1.00 34.72 189 GLY A N 1
ATOM 1467 C CA . GLY A 1 189 ? 11.584 28.935 31.046 1.00 34.72 189 GLY A CA 1
ATOM 1468 C C . GLY A 1 189 ? 12.397 28.355 32.201 1.00 34.72 189 GLY A C 1
ATOM 1469 O O . GLY A 1 189 ? 12.349 27.166 32.487 1.00 34.72 189 GLY A O 1
ATOM 1470 N N . GLU A 1 190 ? 13.174 29.224 32.825 1.00 33.78 190 GLU A N 1
ATOM 1471 C CA . GLU A 1 190 ? 14.128 29.019 33.912 1.00 33.78 190 GLU A CA 1
ATOM 1472 C C . GLU A 1 190 ? 13.450 28.764 35.278 1.00 33.78 190 GLU A C 1
ATOM 1474 O O . GLU A 1 190 ? 12.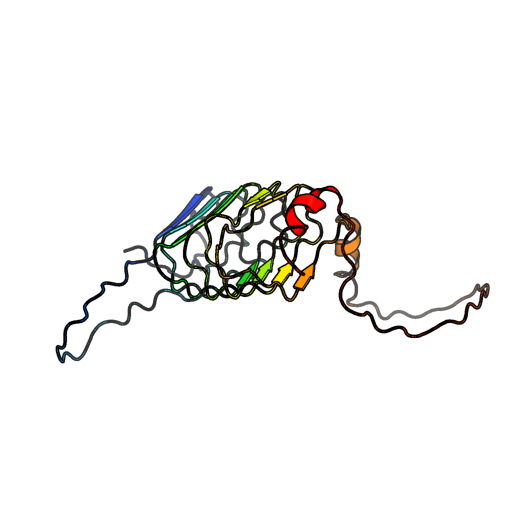504 29.467 35.627 1.00 33.78 190 GLU A O 1
ATOM 1479 N N . SER A 1 191 ? 13.939 27.788 36.064 1.00 34.91 191 SER A N 1
ATOM 1480 C CA . SER A 1 191 ? 14.403 27.939 37.471 1.00 34.91 191 SER A CA 1
ATOM 1481 C C . SER A 1 191 ? 14.411 26.627 38.301 1.00 34.91 191 SER A C 1
ATOM 1483 O O . SER A 1 191 ? 13.394 26.002 38.571 1.00 34.91 191 SER A O 1
ATOM 1485 N N . THR A 1 192 ? 15.634 26.240 38.688 1.00 30.42 192 THR A N 1
ATOM 1486 C CA . THR A 1 192 ? 16.121 25.805 40.021 1.00 30.42 192 THR A CA 1
ATOM 1487 C C . THR A 1 192 ? 15.390 24.728 40.859 1.00 30.42 192 THR A C 1
ATOM 1489 O O . THR A 1 192 ? 14.420 25.020 41.549 1.00 30.42 192 THR A O 1
ATOM 1492 N N . SER A 1 193 ? 16.033 23.554 41.019 1.00 30.47 193 SER A N 1
ATOM 1493 C CA . SER A 1 193 ? 16.681 23.063 42.276 1.00 30.47 193 SER A CA 1
ATOM 1494 C C . SER A 1 193 ? 16.508 21.555 42.561 1.00 30.47 193 SER A C 1
ATOM 1496 O O . SER A 1 193 ? 15.406 21.091 42.810 1.00 30.47 193 SER A O 1
ATOM 1498 N N . ALA A 1 194 ? 17.658 20.867 42.621 1.00 33.78 194 ALA A N 1
ATOM 1499 C CA . ALA A 1 194 ? 18.057 19.736 43.482 1.00 33.78 194 ALA A CA 1
ATOM 1500 C C . ALA A 1 194 ? 17.181 18.464 43.600 1.00 33.78 194 ALA A C 1
ATOM 1502 O O . ALA A 1 194 ? 16.175 18.456 44.291 1.00 33.78 194 ALA A O 1
ATOM 1503 N N . GLU A 1 195 ? 17.684 17.334 43.087 1.00 28.66 195 GLU A N 1
ATOM 1504 C CA . GLU A 1 195 ? 18.380 16.308 43.896 1.00 28.66 195 GLU A CA 1
ATOM 1505 C C . GLU A 1 195 ? 18.968 15.207 42.991 1.00 28.66 195 GLU A C 1
ATOM 1507 O O . GLU A 1 195 ? 18.288 14.633 42.142 1.00 28.66 195 GLU A O 1
ATOM 1512 N N . SER A 1 196 ? 20.260 14.922 43.169 1.00 35.50 196 SER A N 1
ATOM 1513 C CA . SER A 1 196 ? 20.942 13.751 42.601 1.00 35.50 196 SER A CA 1
ATOM 1514 C C . SER A 1 196 ? 20.587 12.495 43.415 1.00 35.50 196 SER A C 1
ATOM 1516 O O . SER A 1 196 ? 20.312 12.598 44.609 1.00 35.50 196 SER A O 1
ATOM 1518 N N . PRO A 1 197 ? 20.745 11.288 42.844 1.00 39.91 197 PRO A N 1
ATOM 1519 C CA . PRO A 1 197 ? 22.009 10.615 43.113 1.00 39.91 197 PRO A CA 1
ATOM 1520 C C . PRO A 1 197 ? 22.666 9.991 41.882 1.00 39.91 197 PRO A C 1
ATOM 1522 O O . PRO A 1 197 ? 22.049 9.578 40.905 1.00 39.91 197 PRO A O 1
ATOM 1525 N N . SER A 1 198 ? 23.986 9.956 42.004 1.00 32.06 198 SER A N 1
ATOM 1526 C CA . SER A 1 198 ? 24.972 9.438 41.074 1.00 32.06 198 SER A CA 1
ATOM 1527 C C . SER A 1 198 ? 24.924 7.910 40.991 1.00 32.06 198 SER A C 1
ATOM 1529 O O . SER A 1 198 ? 24.964 7.234 42.017 1.00 32.06 198 SER A O 1
ATOM 1531 N N . ALA A 1 199 ? 24.935 7.373 39.774 1.00 33.81 199 ALA A N 1
ATOM 1532 C CA . ALA A 1 199 ? 25.464 6.044 39.491 1.00 33.81 199 ALA A CA 1
ATOM 1533 C C . ALA A 1 199 ? 26.185 6.102 38.141 1.00 33.81 199 ALA A C 1
ATOM 1535 O O . ALA A 1 199 ? 25.576 6.112 37.074 1.00 33.81 199 ALA A O 1
ATOM 1536 N N . ALA A 1 200 ? 27.509 6.208 38.212 1.00 33.81 200 ALA A N 1
ATOM 1537 C CA . ALA A 1 200 ? 28.391 6.113 37.067 1.00 33.81 200 ALA A CA 1
ATOM 1538 C C . ALA A 1 200 ? 28.384 4.679 36.522 1.00 33.81 200 ALA A C 1
ATOM 1540 O O . ALA A 1 200 ? 28.746 3.746 37.236 1.00 33.81 200 ALA A O 1
ATOM 1541 N N . VAL A 1 201 ? 28.067 4.520 35.237 1.00 33.41 201 VAL A N 1
ATOM 1542 C CA . VAL A 1 201 ? 28.563 3.401 34.433 1.00 33.41 201 VAL A CA 1
ATOM 1543 C C . VAL A 1 201 ? 29.151 3.981 33.153 1.00 33.41 201 VAL A C 1
ATOM 1545 O O . VAL A 1 201 ? 28.460 4.492 32.278 1.00 33.41 201 VAL A O 1
ATOM 1548 N N . HIS A 1 202 ? 30.478 3.944 33.121 1.00 30.00 202 HIS A N 1
ATOM 1549 C CA . HIS A 1 202 ? 31.315 4.008 31.931 1.00 30.00 202 HIS A CA 1
ATOM 1550 C C . HIS A 1 202 ? 30.824 3.019 30.867 1.00 30.00 202 HIS A C 1
ATOM 1552 O O . HIS A 1 202 ? 30.561 1.865 31.200 1.00 30.00 202 HIS A O 1
ATOM 1558 N N . GLY A 1 203 ? 30.860 3.407 29.591 1.00 26.70 203 GLY A N 1
ATOM 1559 C CA . GLY A 1 203 ? 30.983 2.408 28.530 1.00 26.70 203 GLY A CA 1
ATOM 1560 C C . GLY A 1 203 ? 30.392 2.785 27.184 1.00 26.70 203 GLY A C 1
ATOM 1561 O O . GLY A 1 203 ? 29.275 2.405 26.875 1.00 26.70 203 GLY A O 1
ATOM 1562 N N . ASN A 1 204 ? 31.243 3.396 26.365 1.00 30.47 204 ASN A N 1
ATOM 1563 C CA . ASN A 1 204 ? 31.330 3.225 24.916 1.00 30.47 204 ASN A CA 1
ATOM 1564 C C . ASN A 1 204 ? 30.205 3.756 24.019 1.00 30.47 204 ASN A C 1
ATOM 1566 O O . ASN A 1 204 ? 29.162 3.146 23.811 1.00 30.47 204 ASN A O 1
ATOM 1570 N N . SER A 1 205 ? 30.576 4.816 23.302 1.00 47.06 205 SER A N 1
ATOM 1571 C CA . SER A 1 205 ? 30.218 5.042 21.908 1.00 47.06 205 SER A CA 1
ATOM 1572 C C . SER A 1 205 ? 30.357 3.743 21.105 1.00 47.06 205 SER A C 1
ATOM 1574 O O . SER A 1 205 ? 31.467 3.324 20.771 1.00 47.06 205 SER A O 1
ATOM 1576 N N . GLN A 1 206 ? 29.240 3.107 20.774 1.00 36.41 206 GLN A N 1
ATOM 1577 C CA . GLN A 1 206 ? 29.184 2.149 19.680 1.00 36.41 206 GLN A CA 1
ATOM 1578 C C . GLN A 1 206 ? 28.199 2.676 18.652 1.00 36.41 206 GLN A C 1
ATOM 1580 O O . GLN A 1 206 ? 27.028 2.921 18.932 1.00 36.41 206 GLN A O 1
ATOM 1585 N N . ALA A 1 207 ? 28.755 2.931 17.471 1.00 32.25 207 ALA A N 1
ATOM 1586 C CA . ALA A 1 207 ? 28.036 3.222 16.256 1.00 32.25 207 ALA A CA 1
ATOM 1587 C C . ALA A 1 207 ? 26.841 2.273 16.133 1.00 32.25 207 ALA A C 1
ATOM 1589 O O . ALA A 1 207 ? 27.004 1.061 16.263 1.00 32.25 207 ALA A O 1
ATOM 159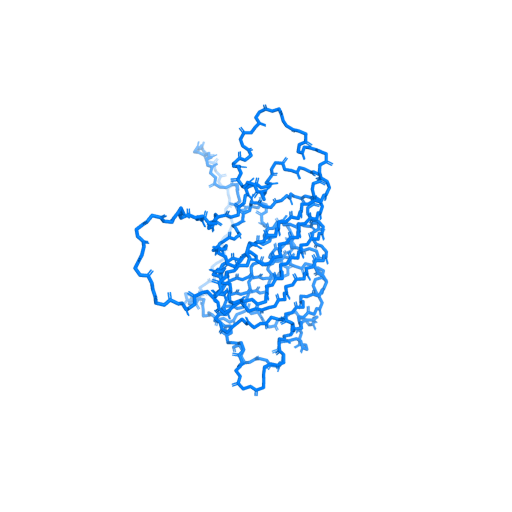0 N N . LEU A 1 208 ? 25.662 2.840 15.880 1.00 34.44 208 LEU A N 1
ATOM 1591 C CA . LEU A 1 208 ? 24.470 2.099 15.492 1.00 34.44 208 LEU A CA 1
ATOM 1592 C C . LEU A 1 208 ? 24.755 1.462 14.130 1.00 34.44 208 LEU A C 1
ATOM 1594 O O . LEU A 1 208 ? 24.443 2.014 13.074 1.00 34.44 208 LEU A O 1
ATOM 1598 N N . THR A 1 209 ? 25.444 0.327 14.147 1.00 34.22 209 THR A N 1
ATOM 1599 C CA . THR A 1 209 ? 25.574 -0.535 12.990 1.00 34.22 209 THR A CA 1
ATOM 1600 C C . THR A 1 209 ? 24.190 -1.094 12.718 1.00 34.22 209 THR A C 1
ATOM 1602 O O . THR A 1 209 ? 23.692 -1.939 13.452 1.00 34.22 209 THR A O 1
ATOM 1605 N N . ASN A 1 210 ? 23.562 -0.510 11.703 1.00 44.88 210 ASN A N 1
ATOM 1606 C CA . ASN A 1 210 ? 22.716 -1.146 10.704 1.00 44.88 210 ASN A CA 1
ATOM 1607 C C . ASN A 1 210 ? 22.497 -2.662 10.930 1.00 44.88 210 ASN A C 1
ATOM 1609 O O . ASN A 1 210 ? 23.470 -3.412 10.955 1.00 44.88 210 ASN A O 1
ATOM 1613 N N . ILE A 1 211 ? 21.224 -3.080 10.981 1.00 45.53 211 ILE A N 1
ATOM 1614 C CA . ILE A 1 211 ? 20.694 -4.435 11.270 1.00 45.53 211 ILE A CA 1
ATOM 1615 C C . ILE A 1 211 ? 20.381 -4.659 12.758 1.00 45.53 211 ILE A C 1
ATOM 1617 O O . ILE A 1 211 ? 21.037 -5.427 13.449 1.00 45.53 211 ILE A O 1
ATOM 1621 N N . ASP A 1 212 ? 19.295 -4.044 13.228 1.00 39.69 212 ASP A N 1
ATOM 1622 C CA . ASP A 1 212 ? 18.675 -4.381 14.514 1.00 39.69 212 ASP A CA 1
ATOM 1623 C C . ASP A 1 212 ? 17.154 -4.536 14.336 1.00 39.69 212 ASP A C 1
ATOM 1625 O O . ASP A 1 212 ? 16.364 -3.744 14.830 1.00 39.69 212 ASP A O 1
ATOM 1629 N N . SER A 1 213 ? 16.706 -5.538 13.567 1.00 51.81 213 SER A N 1
ATOM 1630 C CA . SER A 1 213 ? 15.323 -6.033 13.690 1.00 51.81 213 SER A CA 1
ATOM 1631 C C . SER A 1 213 ? 15.120 -7.421 13.071 1.00 51.81 213 SER A C 1
ATOM 1633 O O . SER A 1 213 ? 14.562 -7.586 11.990 1.00 51.81 213 SER A O 1
ATOM 1635 N N . TYR A 1 214 ? 15.540 -8.460 13.796 1.00 51.50 214 TYR A N 1
ATOM 1636 C CA . TYR A 1 214 ? 15.104 -9.845 13.565 1.00 51.50 214 TYR A CA 1
ATOM 1637 C C . TYR A 1 214 ? 14.383 -10.386 14.799 1.00 51.50 214 TYR A C 1
ATOM 1639 O O . TYR A 1 214 ? 14.777 -11.400 15.379 1.00 51.50 214 TYR A O 1
ATOM 1647 N N . ARG A 1 215 ? 13.337 -9.693 15.262 1.00 52.75 215 ARG A N 1
ATOM 1648 C CA . ARG A 1 215 ? 12.621 -10.145 16.466 1.00 52.75 215 ARG A CA 1
ATOM 1649 C C . ARG A 1 215 ? 11.105 -10.087 16.419 1.00 52.75 215 ARG A C 1
ATOM 1651 O O . ARG A 1 215 ? 10.487 -10.261 17.464 1.00 52.75 215 ARG A O 1
ATOM 1658 N N . ASP A 1 216 ? 10.497 -9.934 15.243 1.00 62.31 216 ASP A N 1
ATOM 1659 C CA . ASP A 1 216 ? 9.072 -10.235 15.107 1.00 62.31 216 ASP A CA 1
ATOM 1660 C C . ASP A 1 216 ? 8.870 -11.701 14.669 1.00 62.31 216 ASP A C 1
ATOM 1662 O O . ASP A 1 216 ? 8.997 -12.015 13.479 1.00 62.31 216 ASP A O 1
ATOM 1666 N N . PRO A 1 217 ? 8.533 -12.626 15.594 1.00 62.38 217 PRO A N 1
ATOM 1667 C CA . PRO A 1 217 ? 8.310 -14.031 15.252 1.00 62.38 217 PRO A CA 1
ATOM 1668 C C . PRO A 1 217 ? 7.155 -14.225 14.261 1.00 62.38 217 PRO A C 1
ATOM 1670 O O . PRO A 1 217 ? 7.090 -15.260 13.596 1.00 62.38 217 PRO A O 1
ATOM 1673 N N . ARG A 1 218 ? 6.254 -13.240 14.123 1.00 71.88 218 ARG A N 1
ATOM 1674 C CA . ARG A 1 218 ? 5.133 -13.297 13.176 1.00 71.88 218 ARG A CA 1
ATOM 1675 C C . ARG A 1 218 ? 5.627 -13.236 11.735 1.00 71.88 218 ARG A C 1
ATOM 1677 O O . ARG A 1 218 ? 5.071 -13.915 10.880 1.00 71.88 218 ARG A O 1
ATOM 1684 N N . LEU A 1 219 ? 6.688 -12.471 11.479 1.00 76.25 219 LEU A N 1
ATOM 1685 C CA . LEU A 1 219 ? 7.213 -12.242 10.132 1.00 76.25 219 LEU A CA 1
ATOM 1686 C C . LEU A 1 219 ? 8.366 -13.173 9.760 1.00 76.25 219 LEU A C 1
ATOM 1688 O O . LEU A 1 219 ? 8.791 -13.161 8.609 1.00 76.25 219 LEU A O 1
ATOM 1692 N N . PHE A 1 220 ? 8.815 -14.042 10.670 1.00 67.50 220 PHE A N 1
ATOM 1693 C CA . PHE A 1 220 ? 9.956 -14.938 10.453 1.00 67.50 220 PHE A CA 1
ATOM 1694 C C . PHE A 1 220 ? 9.890 -15.680 9.106 1.00 67.50 220 PHE A C 1
ATOM 1696 O O . PHE A 1 220 ? 10.791 -15.554 8.284 1.00 67.50 220 PHE A O 1
ATOM 1703 N N . ARG A 1 221 ? 8.770 -16.354 8.802 1.00 67.50 221 ARG A N 1
ATOM 1704 C CA . ARG A 1 221 ? 8.589 -17.071 7.520 1.00 67.50 221 ARG A CA 1
ATOM 1705 C C . ARG A 1 221 ? 8.626 -16.163 6.292 1.00 67.50 221 ARG A C 1
ATOM 1707 O O . ARG A 1 221 ? 8.994 -16.625 5.217 1.00 67.50 221 ARG A O 1
ATOM 1714 N N . SER A 1 222 ? 8.207 -14.909 6.450 1.00 72.50 222 SER A N 1
ATOM 1715 C CA . SER A 1 222 ? 8.215 -13.925 5.366 1.00 72.50 222 SER A CA 1
ATOM 1716 C C . SER A 1 222 ? 9.638 -13.437 5.086 1.00 72.50 222 SER A C 1
ATOM 1718 O O . SER A 1 222 ? 9.986 -13.222 3.933 1.00 72.50 222 SER A O 1
ATOM 1720 N N . LEU A 1 223 ? 10.480 -13.316 6.116 1.00 71.06 223 LEU A N 1
ATOM 1721 C CA . LEU A 1 223 ? 11.848 -12.805 5.985 1.00 71.06 223 LEU A CA 1
ATOM 1722 C C . LEU A 1 223 ? 12.866 -13.883 5.579 1.00 71.06 223 LEU A C 1
ATOM 1724 O O . LEU A 1 223 ? 13.832 -13.574 4.897 1.00 71.06 223 LEU A O 1
ATOM 1728 N N . CYS A 1 224 ? 12.635 -15.162 5.903 1.00 55.38 224 CYS A N 1
ATOM 1729 C CA . CYS A 1 224 ? 13.582 -16.252 5.610 1.00 55.38 224 CYS A CA 1
ATOM 1730 C C . CYS A 1 224 ? 13.884 -16.503 4.119 1.00 55.38 224 CYS A C 1
ATOM 1732 O O . CYS A 1 224 ? 14.808 -17.255 3.820 1.00 55.38 224 CYS A O 1
ATOM 1734 N N . LYS A 1 225 ? 13.100 -15.945 3.188 1.00 53.81 225 LYS A N 1
ATOM 1735 C CA . LYS A 1 225 ? 13.290 -16.148 1.740 1.00 53.81 225 LYS A CA 1
ATOM 1736 C C . LYS A 1 225 ? 14.186 -15.100 1.073 1.00 53.81 225 LYS A C 1
ATOM 1738 O O . LYS A 1 225 ? 14.572 -15.308 -0.069 1.00 53.81 225 LYS A O 1
ATOM 1743 N N . HIS A 1 226 ? 14.521 -14.012 1.765 1.00 53.03 226 HIS A N 1
ATOM 1744 C CA . HIS A 1 226 ? 15.291 -12.907 1.199 1.00 53.03 226 HIS A CA 1
ATOM 1745 C C . HIS A 1 226 ? 16.494 -12.619 2.089 1.00 53.03 226 HIS A C 1
ATOM 1747 O O . HIS A 1 226 ? 16.382 -12.550 3.312 1.00 53.03 226 HIS A O 1
ATOM 1753 N N . ARG A 1 227 ? 17.665 -12.495 1.466 1.00 42.28 227 ARG A N 1
ATOM 1754 C CA . ARG A 1 227 ? 18.893 -12.095 2.146 1.00 42.28 227 ARG A CA 1
ATOM 1755 C C . ARG A 1 227 ? 18.815 -10.578 2.338 1.00 42.28 227 ARG A C 1
ATOM 1757 O O . ARG A 1 227 ? 19.042 -9.847 1.382 1.00 42.28 227 ARG A O 1
ATOM 1764 N N . ILE A 1 228 ? 18.386 -10.154 3.525 1.00 44.72 228 ILE A N 1
ATOM 1765 C CA . ILE A 1 228 ? 18.505 -8.765 4.000 1.00 44.72 228 ILE A CA 1
ATOM 1766 C C . ILE A 1 228 ? 19.971 -8.511 4.350 1.00 44.72 228 ILE A C 1
ATOM 1768 O O . ILE A 1 228 ? 20.593 -9.440 4.924 1.00 44.72 228 ILE A O 1
#

Foldseek 3Di:
DPDPDQPPDPDDPLLPAQEEEDEDDDDPPPPDDDDDPDDPPPPQDLEDAQCLVNQRHAEYHYHQSQSHAEDDPSSHHLNHQEYEHEHADAHNHAEYAPANNQNHAYYYYAYEQCNHQYYECANYQYQEAEQQRYDHLNPAEYHHHCNQNHQEYHHHPDPPGANHHVYDHYHVDHPVVVVVPVPPDDDDDDDDDDDDDDDDDDDDDDPPPDDDDPPDPSYNVRPVVHDD